Protein AF-A0A1S8C7Z1-F1 (afdb_monomer_lite)

pLDDT: mean 89.53, std 9.88, range [48.81, 98.81]

Sequence (304 aa):
MQTIGQSIGDLLVLNHAAARPQLVLAALLLIGLAMIRSAGYMGFWLAGTVVAGFLFVLASASDAELAETLTRPWWNDRWRFVAWAVLGFAPLAAHGLWRATEWVRGLLARRRPPGTGGRRAPTRSAGALVAVGATLLATVVFYAPRNVDRVAQYYDDEQYLSTAETVAMDWLADRIEPGQTVMNDPGDGSAYLLALQGIRPLFGHQVPDITYDEAGPTRQALLERFRCLDTDPTIRDAIDRLDIGYVFVSTGYVREEGERVAGLLGLDLSPSLPRVYSRDGVEIYRVDLQPPAETPLPGCRTPA

Secondary structure (DSSP, 8-state):
---HHHHHHHHHTT-TT-SS--HHHHHHHHHHHHTGGG-GGGHHHHHHHHHHHHHHHHHHH---HHHHHHHGGGTT-HHHHHHHHHHHHHHHHHHHHHHHHHHHHHHHHHTS-TT--S--SHHHHHHHHHHHHHHHHHIIIIIHHHHHHHHHTTTS-TTTS-HHHHHHHHHHHTTSPTTPEEEE-TTBGGGGHHHHH--EESSSS---GGGGGGG-HHHHHHHHHGGGTTT-HHHHHHHHHTTEEEEEEES-BSSTT----GGGSSGGG-TT--EEEEETTEEEEE---PSPPSSPPTTPPPP-

Foldseek 3Di:
DDALVVLVVCLLQVQVVHPDGLNLLSQLLVLLVVVVVVVVVCVVLVVQLVVLSVLLSLLVHDPDPVNCVVCVVVPSDSVVSSVSNVSSSVVSSVSSLVVVLVVVVVVVVVPDDPPPPDDPPPVSVVSSCVSVVVSVCSCVVPPVVVVVVVVCVQPVDCLQPHPVNLVVLVVVLVPDDPQAEEEEFLFHNCLCSCVRRVHHYPRVHRDDPVCLPVSDDLSVCQLAALLQLLADVSNVVSCVVRRHFKYKYFPRGNDPPDDRRNNPPPSVVDPQWDWPDDDDRITMTTGRHDHRDPDTDVPHDHDD

Radius of gyration: 28.47 Å; chains: 1; bounding box: 56×36×98 Å

Structure (mmCIF, N/CA/C/O backbone):
data_AF-A0A1S8C7Z1-F1
#
_entry.id   AF-A0A1S8C7Z1-F1
#
loop_
_atom_site.group_PDB
_atom_site.id
_atom_site.type_symbol
_atom_site.label_atom_id
_atom_site.label_alt_id
_atom_site.label_comp_id
_atom_site.label_asym_id
_atom_site.label_entity_id
_atom_site.label_seq_id
_atom_site.pdbx_PDB_ins_code
_atom_site.Cartn_x
_atom_site.Cartn_y
_atom_site.Cartn_z
_atom_site.occupancy
_atom_site.B_iso_or_equiv
_atom_site.auth_seq_id
_atom_site.auth_comp_id
_atom_site.auth_asym_id
_atom_site.auth_atom_id
_atom_site.pdbx_PDB_model_num
ATOM 1 N N . MET A 1 1 ? 19.636 0.416 4.378 1.00 76.50 1 MET A N 1
ATOM 2 C CA . MET A 1 1 ? 20.218 1.311 3.352 1.00 76.50 1 MET A CA 1
ATOM 3 C C . MET A 1 1 ? 21.057 0.518 2.358 1.00 76.50 1 MET A C 1
ATOM 5 O O . MET A 1 1 ? 21.766 -0.393 2.771 1.00 76.50 1 MET A O 1
ATOM 9 N N . GLN A 1 2 ? 20.961 0.831 1.065 1.00 87.75 2 GLN A N 1
ATOM 10 C CA . GLN A 1 2 ? 21.869 0.317 0.031 1.00 87.75 2 GLN A CA 1
ATOM 11 C C . GLN A 1 2 ? 23.026 1.296 -0.184 1.00 87.75 2 GLN A C 1
ATOM 13 O O . GLN A 1 2 ? 22.927 2.472 0.154 1.00 87.75 2 GLN A O 1
ATOM 18 N N . THR A 1 3 ? 24.123 0.842 -0.791 1.00 92.31 3 THR A N 1
ATOM 19 C CA . THR A 1 3 ? 25.130 1.789 -1.295 1.00 92.31 3 THR A CA 1
ATOM 20 C C . THR A 1 3 ? 24.627 2.471 -2.572 1.00 92.31 3 THR A C 1
ATOM 22 O O . THR A 1 3 ? 23.807 1.916 -3.311 1.00 92.31 3 THR A O 1
ATOM 25 N N . ILE A 1 4 ? 25.155 3.659 -2.882 1.00 91.62 4 ILE A N 1
ATOM 26 C CA . ILE A 1 4 ? 24.862 4.359 -4.146 1.00 91.62 4 ILE A CA 1
ATOM 27 C C . ILE A 1 4 ? 25.197 3.461 -5.347 1.00 91.62 4 ILE A C 1
ATOM 29 O O . ILE A 1 4 ? 24.387 3.309 -6.258 1.00 91.62 4 ILE A O 1
ATOM 33 N N . GLY A 1 5 ? 26.368 2.812 -5.322 1.00 92.12 5 GLY A N 1
ATOM 34 C CA . GLY A 1 5 ? 26.807 1.907 -6.388 1.00 92.12 5 GLY A CA 1
ATOM 35 C C . GLY A 1 5 ? 25.877 0.706 -6.569 1.00 92.12 5 GLY A C 1
ATOM 36 O O . GLY A 1 5 ? 25.533 0.371 -7.700 1.00 92.12 5 GLY A O 1
ATOM 37 N N . GLN A 1 6 ? 25.412 0.106 -5.469 1.00 90.8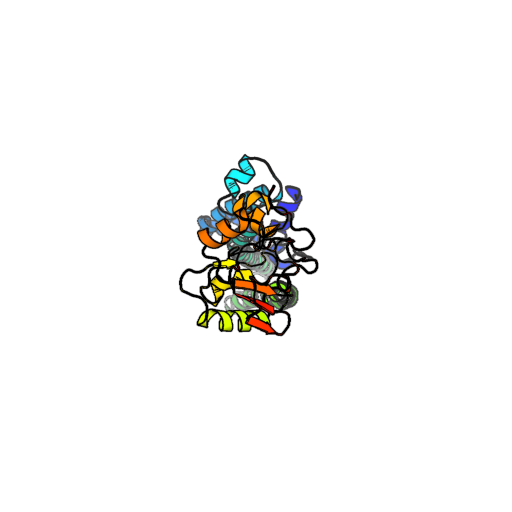8 6 GLN A N 1
ATOM 38 C CA . GLN A 1 6 ? 24.422 -0.971 -5.514 1.00 90.88 6 GLN A CA 1
ATOM 39 C C . GLN A 1 6 ? 23.097 -0.494 -6.116 1.00 90.88 6 GLN A C 1
ATOM 41 O O . GLN A 1 6 ? 22.551 -1.169 -6.979 1.00 90.88 6 GLN A O 1
ATOM 46 N N . SER A 1 7 ? 22.620 0.687 -5.724 1.00 90.31 7 SER A N 1
ATOM 47 C CA . SER A 1 7 ? 21.354 1.247 -6.216 1.00 90.31 7 SER A CA 1
ATOM 48 C C . SER A 1 7 ? 21.403 1.520 -7.726 1.00 90.31 7 SER A C 1
ATOM 50 O O . SER A 1 7 ? 20.496 1.153 -8.470 1.00 90.31 7 SER A O 1
ATOM 52 N N . ILE A 1 8 ? 22.504 2.100 -8.215 1.00 92.50 8 ILE A N 1
ATOM 53 C CA . ILE A 1 8 ? 22.723 2.305 -9.656 1.00 92.50 8 ILE A CA 1
ATOM 54 C C . ILE A 1 8 ? 22.826 0.958 -10.384 1.00 92.50 8 ILE A C 1
ATOM 56 O O . ILE A 1 8 ? 22.237 0.789 -11.453 1.00 92.50 8 ILE A O 1
ATOM 60 N N . GLY A 1 9 ? 23.547 -0.006 -9.805 1.00 91.50 9 GLY A N 1
ATOM 61 C CA . GLY A 1 9 ? 23.651 -1.362 -10.336 1.00 91.50 9 GLY A CA 1
ATOM 62 C C . GLY A 1 9 ? 22.280 -2.016 -10.498 1.00 91.50 9 GLY A C 1
ATOM 63 O O . GLY A 1 9 ? 21.948 -2.457 -11.597 1.00 91.50 9 GLY A O 1
ATOM 64 N N . ASP A 1 10 ? 21.458 -1.998 -9.447 1.00 91.19 10 ASP A N 1
ATOM 65 C CA . ASP A 1 10 ? 20.109 -2.572 -9.431 1.00 91.19 10 ASP A CA 1
ATOM 66 C C . ASP A 1 10 ? 19.207 -1.969 -10.523 1.00 91.19 10 ASP A C 1
ATOM 68 O O . ASP A 1 10 ? 18.441 -2.706 -11.154 1.00 91.19 10 ASP A O 1
ATOM 72 N N . LEU A 1 11 ? 19.326 -0.665 -10.810 1.00 91.38 11 LEU A N 1
ATOM 73 C CA . LEU A 1 11 ? 18.628 -0.029 -11.935 1.00 91.38 11 LEU A CA 1
ATOM 74 C C . LEU A 1 11 ? 19.135 -0.542 -13.290 1.00 91.38 11 LEU A C 1
ATOM 76 O O . LEU A 1 11 ? 18.335 -0.958 -14.127 1.00 91.38 11 LEU A O 1
ATOM 80 N N . LEU A 1 12 ? 20.452 -0.526 -13.514 1.00 91.44 12 LEU A N 1
ATOM 81 C CA . LEU A 1 12 ? 21.049 -0.854 -14.815 1.00 91.44 12 LEU A CA 1
ATOM 82 C C . LEU A 1 12 ? 20.896 -2.330 -15.194 1.00 91.44 12 LEU A C 1
ATOM 84 O O . LEU A 1 12 ? 20.744 -2.643 -16.375 1.00 91.44 12 LEU A O 1
ATOM 88 N N . VAL A 1 13 ? 20.923 -3.234 -14.211 1.00 91.75 13 VAL A N 1
ATOM 89 C CA . VAL A 1 13 ? 20.737 -4.677 -14.435 1.00 91.75 13 VAL A CA 1
ATOM 90 C C . VAL A 1 13 ? 19.299 -5.156 -14.216 1.00 91.75 13 VAL A C 1
ATOM 92 O O . VAL A 1 13 ? 19.035 -6.358 -14.311 1.00 91.75 13 VAL A O 1
ATOM 95 N N . LEU A 1 14 ? 18.367 -4.229 -13.952 1.00 89.38 14 LEU A N 1
ATOM 96 C CA . LEU A 1 14 ? 16.952 -4.507 -13.688 1.00 89.38 14 LEU A CA 1
ATOM 97 C C . LEU A 1 14 ? 16.771 -5.558 -12.573 1.00 89.38 14 LEU A C 1
ATOM 99 O O . LEU A 1 14 ? 16.027 -6.528 -12.725 1.00 89.38 14 LEU A O 1
ATOM 103 N N . ASN A 1 15 ? 17.498 -5.379 -11.465 1.00 87.94 15 ASN A N 1
ATOM 104 C CA . ASN A 1 15 ? 17.566 -6.301 -10.323 1.00 87.94 15 ASN A CA 1
ATOM 105 C C . ASN A 1 15 ? 16.973 -5.717 -9.024 1.00 87.94 15 ASN A C 1
ATOM 107 O O . ASN A 1 15 ? 17.361 -6.080 -7.918 1.00 87.94 15 ASN A O 1
ATOM 111 N N . HIS A 1 16 ? 16.008 -4.813 -9.139 1.00 80.50 16 HIS A N 1
ATOM 112 C CA . HIS A 1 16 ? 15.328 -4.197 -8.000 1.00 80.50 16 HIS A CA 1
ATOM 113 C C . HIS A 1 16 ? 14.525 -5.237 -7.189 1.00 80.50 16 HIS A C 1
ATOM 115 O O . HIS A 1 16 ? 13.552 -5.795 -7.688 1.00 80.50 16 HIS A O 1
ATOM 121 N N . ALA A 1 17 ? 14.948 -5.520 -5.946 1.00 71.81 17 ALA A N 1
ATOM 122 C CA . ALA A 1 17 ? 14.359 -6.531 -5.038 1.00 71.81 17 ALA A CA 1
ATOM 123 C C . ALA A 1 17 ? 14.259 -7.955 -5.616 1.00 71.81 17 ALA A C 1
ATOM 125 O O . ALA A 1 17 ? 13.432 -8.780 -5.212 1.00 71.81 17 ALA A O 1
ATOM 126 N N . ALA A 1 18 ? 15.107 -8.246 -6.591 1.00 74.75 18 ALA A N 1
ATOM 127 C CA . ALA A 1 18 ? 15.007 -9.413 -7.432 1.00 74.75 18 ALA A CA 1
ATOM 128 C C . ALA A 1 18 ? 16.110 -10.428 -7.059 1.00 74.75 18 ALA A C 1
ATOM 130 O O . ALA A 1 18 ? 17.267 -10.062 -6.900 1.00 74.75 18 ALA A O 1
ATOM 131 N N . ALA A 1 19 ? 15.776 -11.721 -6.950 1.00 73.38 19 ALA A N 1
ATOM 132 C CA . ALA A 1 19 ? 16.760 -12.780 -6.691 1.00 73.38 19 ALA A CA 1
ATOM 133 C C . ALA A 1 19 ? 17.823 -12.919 -7.802 1.00 73.38 19 ALA A C 1
ATOM 135 O O . ALA A 1 19 ? 18.932 -13.382 -7.550 1.00 73.38 19 ALA A O 1
ATOM 136 N N . ARG A 1 20 ? 17.478 -12.561 -9.047 1.00 79.88 20 ARG A N 1
ATOM 137 C CA . ARG A 1 20 ? 18.384 -12.571 -10.210 1.00 79.88 20 ARG A CA 1
ATOM 138 C C . ARG A 1 20 ? 18.080 -11.412 -11.173 1.00 79.88 20 ARG A C 1
ATOM 140 O O . ARG A 1 20 ? 16.899 -11.077 -11.324 1.00 79.88 20 ARG A O 1
ATOM 147 N N . PRO A 1 21 ? 19.085 -10.878 -11.886 1.00 84.88 21 PRO A N 1
ATOM 148 C CA . PRO A 1 21 ? 18.903 -9.797 -12.856 1.00 84.88 21 PRO A CA 1
ATOM 149 C C . PRO A 1 21 ? 18.223 -10.256 -14.155 1.00 84.88 21 PRO A C 1
ATOM 151 O O . PRO A 1 21 ? 18.315 -11.423 -14.547 1.00 84.88 21 PRO A O 1
ATOM 154 N N . GLN A 1 22 ? 17.608 -9.316 -14.878 1.00 89.00 22 GLN A N 1
ATOM 155 C CA . GLN A 1 22 ? 17.015 -9.552 -16.204 1.00 89.00 22 GLN A CA 1
ATOM 156 C C . GLN A 1 22 ? 18.027 -9.224 -17.312 1.00 89.00 22 GLN A C 1
ATOM 158 O O . GLN A 1 22 ? 17.896 -8.239 -18.036 1.00 89.00 22 GLN A O 1
ATOM 163 N N . LEU A 1 23 ? 19.076 -10.049 -17.427 1.00 90.62 23 LEU A N 1
ATOM 164 C CA . LEU A 1 23 ? 20.286 -9.741 -18.208 1.00 90.62 23 LEU A CA 1
ATOM 165 C C . LEU A 1 23 ? 20.046 -9.398 -19.686 1.00 90.62 23 LEU A C 1
ATOM 167 O O . LEU A 1 23 ? 20.739 -8.533 -20.217 1.00 90.62 23 LEU A O 1
ATOM 171 N N . VAL A 1 24 ? 19.084 -10.039 -20.360 1.00 91.69 24 VAL A N 1
ATOM 172 C CA . VAL A 1 24 ? 18.789 -9.744 -21.775 1.00 91.69 24 VAL A CA 1
ATOM 173 C C . VAL A 1 24 ? 18.219 -8.333 -21.908 1.00 91.69 24 VAL A C 1
ATOM 175 O O . VAL A 1 24 ? 18.701 -7.547 -22.721 1.00 91.69 24 VAL A O 1
ATOM 178 N N . LEU A 1 25 ? 17.235 -7.983 -21.076 1.00 92.69 25 LEU A N 1
ATOM 179 C CA . LEU A 1 25 ? 16.638 -6.647 -21.077 1.00 92.69 25 LEU A CA 1
ATOM 180 C C . LEU A 1 25 ? 17.630 -5.586 -20.600 1.00 92.69 25 LEU A C 1
ATOM 182 O O . LEU A 1 25 ? 17.687 -4.511 -21.188 1.00 92.69 25 LEU A O 1
ATOM 186 N N . ALA A 1 26 ? 18.461 -5.906 -19.608 1.00 94.62 26 ALA A N 1
ATOM 187 C CA . ALA A 1 26 ? 19.542 -5.040 -19.155 1.00 94.62 26 ALA A CA 1
ATOM 188 C C . ALA A 1 26 ? 20.556 -4.758 -20.275 1.00 94.62 26 ALA A C 1
ATOM 190 O O . ALA A 1 26 ? 20.917 -3.610 -20.510 1.00 94.62 26 ALA A O 1
ATOM 191 N N . ALA A 1 27 ? 20.978 -5.775 -21.032 1.00 95.50 27 ALA A N 1
ATOM 192 C CA . ALA A 1 27 ? 21.882 -5.582 -22.164 1.00 95.50 27 ALA A CA 1
ATOM 193 C C . ALA A 1 27 ? 21.259 -4.675 -23.239 1.00 95.50 27 ALA A C 1
ATOM 195 O O . ALA A 1 27 ? 21.918 -3.763 -23.739 1.00 95.50 27 ALA A O 1
ATOM 196 N N . LEU A 1 28 ? 19.979 -4.879 -23.564 1.00 96.50 28 LEU A N 1
ATOM 197 C CA . LEU A 1 28 ? 19.252 -4.020 -24.500 1.00 96.50 28 LEU A CA 1
ATOM 198 C C . LEU A 1 28 ? 19.112 -2.585 -23.975 1.00 96.50 28 LEU A C 1
ATOM 200 O O . LEU A 1 28 ? 19.327 -1.640 -24.732 1.00 96.50 28 LEU A O 1
ATOM 204 N N . LEU A 1 29 ? 18.829 -2.408 -22.684 1.00 96.69 29 LEU A N 1
ATOM 205 C CA . LEU A 1 29 ? 18.806 -1.107 -22.016 1.00 96.69 29 LEU A CA 1
ATOM 206 C C . LEU A 1 29 ? 20.165 -0.401 -22.127 1.00 96.69 29 LEU A C 1
ATOM 208 O O . LEU A 1 29 ? 20.216 0.763 -22.521 1.00 96.69 29 LEU A O 1
ATOM 212 N N . LEU A 1 30 ? 21.267 -1.105 -21.851 1.00 97.00 30 LEU A N 1
ATOM 213 C CA . LEU A 1 30 ? 22.628 -0.571 -21.956 1.00 97.00 30 LEU A CA 1
ATOM 214 C C . LEU A 1 30 ? 22.989 -0.185 -23.397 1.00 97.00 30 LEU A C 1
ATOM 216 O O . LEU A 1 30 ? 23.611 0.854 -23.610 1.00 97.00 30 LEU A O 1
ATOM 220 N N . ILE A 1 31 ? 22.560 -0.961 -24.398 1.00 97.25 31 ILE A N 1
ATOM 221 C CA . ILE A 1 31 ? 22.707 -0.584 -25.814 1.00 97.25 31 ILE A CA 1
ATOM 222 C C . ILE A 1 31 ? 21.883 0.674 -26.120 1.00 97.25 31 ILE A C 1
ATOM 224 O O . ILE A 1 31 ? 22.366 1.578 -26.804 1.00 97.25 31 ILE A O 1
ATOM 228 N N . GLY A 1 32 ? 20.656 0.760 -25.600 1.00 96.62 32 GLY A N 1
ATOM 229 C CA . GLY A 1 32 ? 19.808 1.945 -25.710 1.00 96.62 32 GLY A CA 1
ATOM 230 C C . GLY A 1 32 ? 20.484 3.190 -25.132 1.00 96.62 32 GLY A C 1
ATOM 231 O O . GLY A 1 32 ? 20.550 4.215 -25.809 1.00 96.62 32 GLY A O 1
ATOM 232 N N . LEU A 1 33 ? 21.060 3.075 -23.931 1.00 96.00 33 LEU A N 1
ATOM 233 C CA . LEU A 1 33 ? 21.836 4.124 -23.262 1.00 96.00 33 LEU A CA 1
ATOM 234 C C . LEU A 1 33 ? 23.094 4.511 -24.052 1.00 96.00 33 LEU A C 1
ATOM 236 O O . LEU A 1 33 ? 23.342 5.695 -24.275 1.00 96.00 33 LEU A O 1
ATOM 240 N N . ALA A 1 34 ? 23.862 3.540 -24.551 1.00 96.69 34 ALA A N 1
ATOM 241 C CA . ALA A 1 34 ? 25.033 3.812 -25.388 1.00 96.69 34 ALA A CA 1
ATOM 242 C C . ALA A 1 34 ? 24.658 4.573 -26.676 1.00 96.69 34 ALA A C 1
ATOM 244 O O . ALA A 1 34 ? 25.436 5.376 -27.190 1.00 96.69 34 ALA A O 1
ATOM 245 N N . MET A 1 35 ? 23.436 4.362 -27.174 1.00 95.88 35 MET A N 1
ATOM 246 C CA . MET A 1 35 ? 22.901 4.984 -28.385 1.00 95.88 35 MET A CA 1
ATOM 247 C C . MET A 1 35 ? 21.878 6.095 -28.095 1.00 95.88 35 MET A C 1
ATOM 249 O O . MET A 1 35 ? 21.122 6.476 -28.998 1.00 95.88 35 MET A O 1
ATOM 253 N N . ILE A 1 36 ? 21.871 6.661 -26.883 1.00 95.12 36 ILE A N 1
ATOM 254 C CA . ILE A 1 36 ? 20.849 7.615 -26.415 1.00 95.12 36 ILE A CA 1
ATOM 255 C C . ILE A 1 36 ? 20.747 8.870 -27.287 1.00 95.12 36 ILE A C 1
ATOM 257 O O . ILE A 1 36 ? 19.669 9.422 -27.473 1.00 95.12 36 ILE A O 1
ATOM 261 N N . ARG A 1 37 ? 21.852 9.283 -27.923 1.00 94.94 37 ARG A N 1
ATOM 262 C CA . ARG A 1 37 ? 21.878 10.436 -28.844 1.00 94.94 37 ARG A CA 1
ATOM 263 C C . ARG A 1 37 ? 20.962 10.253 -30.059 1.00 94.94 37 ARG A C 1
ATOM 265 O O . ARG A 1 37 ? 20.555 11.235 -30.666 1.00 94.94 37 ARG A O 1
ATOM 272 N N . SER A 1 38 ? 20.643 9.007 -30.413 1.00 94.44 38 SER A N 1
ATOM 273 C CA . SER A 1 38 ? 19.679 8.674 -31.472 1.00 94.44 38 SER A CA 1
ATOM 274 C C . SER A 1 38 ? 18.235 8.542 -30.972 1.00 94.44 38 SER A C 1
ATOM 276 O O . SER A 1 38 ? 17.329 8.375 -31.781 1.00 94.44 38 SER A O 1
ATOM 278 N N . ALA A 1 39 ? 18.015 8.647 -29.660 1.00 93.69 39 ALA A N 1
ATOM 279 C CA . ALA A 1 39 ? 16.717 8.553 -28.998 1.00 93.69 39 ALA A CA 1
ATOM 280 C C . ALA A 1 39 ? 16.116 9.935 -28.676 1.00 93.69 39 ALA A C 1
ATOM 282 O O . ALA A 1 39 ? 15.343 10.069 -27.732 1.00 93.69 39 ALA A O 1
ATOM 283 N N . GLY A 1 40 ? 16.456 10.984 -29.439 1.00 91.38 40 GLY A N 1
ATOM 284 C CA . GLY A 1 40 ? 15.975 12.352 -29.178 1.00 91.38 40 GLY A CA 1
ATOM 285 C C . GLY A 1 40 ? 14.444 12.476 -29.148 1.00 91.38 40 GLY A C 1
ATOM 286 O O . GLY A 1 40 ? 13.904 13.281 -28.396 1.00 91.38 40 GLY A O 1
ATOM 287 N N . TYR A 1 41 ? 13.741 11.606 -29.880 1.00 94.06 41 TYR A N 1
ATOM 288 C CA . TYR A 1 41 ? 12.278 11.497 -29.868 1.00 94.06 41 TYR A CA 1
ATOM 289 C C . TYR A 1 41 ? 11.699 11.048 -28.511 1.00 94.06 41 TYR A C 1
ATOM 291 O O . TYR A 1 41 ? 10.503 11.187 -28.278 1.00 94.06 41 TYR A O 1
ATOM 299 N N . MET A 1 42 ? 12.534 10.524 -27.608 1.00 94.94 42 MET A N 1
ATOM 300 C CA . MET A 1 42 ? 12.159 10.077 -26.263 1.00 94.94 42 MET A CA 1
ATOM 301 C C . MET A 1 42 ? 12.521 11.090 -25.172 1.00 94.94 42 MET A C 1
ATOM 303 O O . MET A 1 42 ? 12.390 10.766 -23.996 1.00 94.94 42 MET A O 1
ATOM 307 N N . GLY A 1 43 ? 12.996 12.291 -25.525 1.00 92.31 43 GLY A N 1
ATOM 308 C CA . GLY A 1 43 ? 13.604 13.232 -24.575 1.00 92.31 43 GLY A CA 1
ATOM 309 C C . GLY A 1 43 ? 12.786 13.467 -23.300 1.00 92.31 43 GLY A C 1
ATOM 310 O O . GLY A 1 43 ? 13.338 13.390 -22.206 1.00 92.31 43 GLY A O 1
ATOM 311 N N . PHE A 1 44 ? 11.468 13.654 -23.426 1.00 91.38 44 PHE A N 1
ATOM 312 C CA . PHE A 1 44 ? 10.568 13.830 -22.280 1.00 91.38 44 PHE A CA 1
ATOM 313 C C . PHE A 1 44 ? 10.518 12.596 -21.360 1.00 91.38 44 PHE A C 1
ATOM 315 O O . PHE A 1 44 ? 10.694 12.714 -20.148 1.00 91.38 44 PHE A O 1
ATOM 322 N N . TRP A 1 45 ? 10.356 11.400 -21.934 1.00 90.50 45 TRP A N 1
ATOM 323 C CA . TRP A 1 45 ? 10.335 10.136 -21.190 1.00 90.50 45 TRP A CA 1
ATOM 324 C C . TRP A 1 45 ? 11.661 9.866 -20.478 1.00 90.50 45 TRP A C 1
ATOM 326 O O . TRP A 1 45 ? 11.684 9.456 -19.317 1.00 90.50 45 TRP A O 1
ATOM 336 N N . LEU A 1 46 ? 12.776 10.131 -21.160 1.00 94.06 46 LEU A N 1
ATOM 337 C CA . LEU A 1 46 ? 14.115 9.941 -20.612 1.00 94.06 46 LEU A CA 1
ATOM 338 C C . LEU A 1 46 ? 14.418 10.936 -19.493 1.00 94.06 46 LEU A C 1
ATOM 340 O O . LEU A 1 46 ? 15.000 10.541 -18.489 1.00 94.06 46 LEU A O 1
ATOM 344 N N . ALA A 1 47 ? 13.983 12.192 -19.621 1.00 94.94 47 ALA A N 1
ATOM 345 C CA . ALA A 1 47 ? 14.122 13.179 -18.556 1.00 94.94 47 ALA A CA 1
ATOM 346 C C . ALA A 1 47 ? 13.388 12.726 -17.283 1.00 94.94 47 ALA A C 1
ATOM 348 O O . ALA A 1 47 ? 13.996 12.686 -16.215 1.00 94.94 47 ALA A O 1
ATOM 349 N N . GLY A 1 48 ? 12.127 12.291 -17.405 1.00 94.88 48 GLY A N 1
ATOM 350 C CA . GLY A 1 48 ? 11.372 11.734 -16.277 1.00 94.88 48 GLY A CA 1
ATOM 351 C C . GLY A 1 48 ? 12.040 10.497 -15.669 1.00 94.88 48 GLY A C 1
ATOM 352 O O . GLY A 1 48 ? 12.119 10.368 -14.454 1.00 94.88 48 GLY A O 1
ATOM 353 N N . THR A 1 49 ? 12.612 9.632 -16.507 1.00 95.19 49 THR A N 1
ATOM 354 C CA . THR A 1 49 ? 13.342 8.432 -16.063 1.00 95.19 49 THR A CA 1
ATOM 355 C C . THR A 1 49 ? 14.607 8.767 -15.284 1.00 95.19 49 THR A C 1
ATOM 357 O O . THR A 1 49 ? 14.908 8.109 -14.294 1.00 95.19 49 THR A O 1
ATOM 360 N N . VAL A 1 50 ? 15.352 9.789 -15.711 1.00 95.81 50 VAL A N 1
ATOM 361 C CA . VAL A 1 50 ? 16.550 10.257 -15.001 1.00 95.81 50 VAL A CA 1
ATOM 362 C C . VAL A 1 50 ? 16.169 10.836 -13.643 1.00 95.81 50 VAL A C 1
ATOM 364 O O . VAL A 1 50 ? 16.815 10.506 -12.652 1.00 95.81 50 VAL A O 1
ATOM 367 N N . VAL A 1 51 ? 15.103 11.640 -13.579 1.00 96.56 51 VAL A N 1
ATOM 368 C CA . VAL A 1 51 ? 14.582 12.171 -12.310 1.00 96.56 51 VAL A CA 1
ATOM 369 C C . VAL A 1 51 ? 14.157 11.029 -11.387 1.00 96.56 51 VAL A C 1
ATOM 371 O O . VAL A 1 51 ? 14.600 10.977 -10.244 1.00 96.56 51 VAL A O 1
ATOM 374 N N . ALA A 1 52 ? 13.375 10.074 -11.889 1.00 96.06 52 ALA A N 1
ATOM 375 C CA . ALA A 1 52 ? 12.946 8.910 -11.123 1.00 96.06 52 ALA A CA 1
ATOM 376 C C . ALA A 1 52 ? 14.136 8.068 -10.632 1.00 96.06 52 ALA A C 1
ATOM 378 O O . ALA A 1 52 ? 14.204 7.713 -9.461 1.00 96.06 52 ALA A O 1
ATOM 379 N N . GLY A 1 53 ? 15.119 7.797 -11.495 1.00 95.56 53 GLY A N 1
ATOM 380 C CA . GLY A 1 53 ? 16.328 7.060 -11.124 1.00 95.56 53 GLY A CA 1
ATOM 381 C C . GLY A 1 53 ? 17.167 7.787 -10.070 1.00 95.56 53 GLY A C 1
ATOM 382 O O . GLY A 1 53 ? 17.679 7.154 -9.150 1.00 95.56 53 GLY A O 1
ATOM 383 N N . PHE A 1 54 ? 17.268 9.115 -10.158 1.00 95.94 54 PHE A N 1
ATOM 384 C CA . PHE A 1 54 ? 17.927 9.933 -9.143 1.00 95.94 54 PHE A CA 1
ATOM 385 C C . PHE A 1 54 ? 17.199 9.860 -7.794 1.00 95.94 54 PHE A C 1
ATOM 387 O O . PHE A 1 54 ? 17.836 9.585 -6.779 1.00 95.94 54 PHE A O 1
ATOM 394 N N . LEU A 1 55 ? 15.874 10.038 -7.786 1.00 96.56 55 LEU A N 1
ATOM 395 C CA . LEU A 1 55 ? 15.058 9.942 -6.571 1.00 96.56 55 LEU A CA 1
ATOM 396 C C . LEU A 1 55 ? 15.110 8.540 -5.954 1.00 96.56 55 LEU A C 1
ATOM 398 O O . LEU A 1 55 ? 15.163 8.419 -4.734 1.00 96.56 55 LEU A O 1
ATOM 402 N N . PHE A 1 56 ? 15.175 7.490 -6.779 1.00 95.62 56 PHE A N 1
ATOM 403 C CA . PHE A 1 56 ? 15.395 6.128 -6.301 1.00 95.62 56 PHE A CA 1
ATOM 404 C C . PHE A 1 56 ? 16.708 6.005 -5.532 1.00 95.62 56 PHE A C 1
ATOM 406 O O . PHE A 1 56 ? 16.692 5.538 -4.399 1.00 95.62 56 PHE A O 1
ATOM 413 N N . VAL A 1 57 ? 17.826 6.428 -6.135 1.00 94.69 57 VAL A N 1
ATOM 414 C CA . VAL A 1 57 ? 19.154 6.346 -5.505 1.00 94.69 57 VAL A CA 1
ATOM 415 C C . VAL A 1 57 ? 19.191 7.160 -4.213 1.00 94.69 57 VAL A C 1
ATOM 417 O O . VAL A 1 57 ? 19.790 6.731 -3.231 1.00 94.69 57 VAL A O 1
ATOM 420 N N . LEU A 1 58 ? 18.536 8.320 -4.203 1.00 95.06 58 LEU A N 1
ATOM 421 C CA . LEU A 1 58 ? 18.446 9.176 -3.030 1.00 95.06 58 LEU A CA 1
ATOM 422 C C . LEU A 1 58 ? 17.682 8.481 -1.891 1.00 95.06 58 LEU A C 1
ATOM 424 O O . LEU A 1 58 ? 18.232 8.343 -0.804 1.00 95.06 58 LEU A O 1
ATOM 428 N N . ALA A 1 59 ? 16.483 7.957 -2.170 1.00 94.19 59 ALA A N 1
ATOM 429 C CA . ALA A 1 59 ? 15.655 7.236 -1.198 1.00 94.19 59 ALA A CA 1
ATOM 430 C C . ALA A 1 59 ? 16.245 5.883 -0.759 1.00 94.19 59 ALA A C 1
ATOM 432 O O . ALA A 1 59 ? 15.914 5.370 0.305 1.00 94.19 59 ALA A O 1
ATOM 433 N N . SER A 1 60 ? 17.082 5.243 -1.582 1.00 91.88 60 SER A N 1
ATOM 434 C CA . SER A 1 60 ? 17.660 3.932 -1.262 1.00 91.88 60 SER A CA 1
ATOM 435 C C . SER A 1 60 ? 18.973 4.014 -0.484 1.00 91.88 60 SER A C 1
ATOM 437 O O . SER A 1 60 ? 19.308 3.063 0.237 1.00 91.88 60 SER A O 1
ATOM 439 N N . ALA A 1 61 ? 19.726 5.104 -0.657 1.00 92.50 61 ALA A N 1
ATOM 440 C CA . ALA A 1 61 ? 21.109 5.220 -0.208 1.00 92.50 61 ALA A CA 1
ATOM 441 C C . ALA A 1 61 ? 21.392 6.407 0.726 1.00 92.50 61 ALA A C 1
ATOM 443 O O . ALA A 1 61 ? 22.553 6.593 1.096 1.00 92.50 61 ALA A O 1
ATOM 444 N N . SER A 1 62 ? 20.391 7.211 1.107 1.00 91.12 62 SER A N 1
ATOM 445 C CA . SER A 1 62 ? 20.585 8.366 1.989 1.00 91.12 62 SER A CA 1
ATOM 446 C C . SER A 1 62 ? 19.395 8.626 2.915 1.00 91.12 62 SER A C 1
ATOM 448 O O . SER A 1 62 ? 18.280 8.800 2.441 1.00 91.12 62 SER A O 1
ATOM 450 N N . ASP A 1 63 ? 19.689 8.782 4.209 1.00 89.56 63 ASP A N 1
ATOM 451 C CA . ASP A 1 63 ? 18.749 9.244 5.246 1.00 89.56 63 ASP A CA 1
ATOM 452 C C . ASP A 1 63 ? 18.951 10.744 5.569 1.00 89.56 63 ASP A C 1
ATOM 454 O O . ASP A 1 63 ? 18.666 11.222 6.664 1.00 89.56 63 ASP A O 1
ATOM 458 N N . ALA A 1 64 ? 19.552 11.515 4.655 1.00 92.94 64 ALA A N 1
ATOM 459 C CA . ALA A 1 64 ? 19.743 12.947 4.873 1.00 92.94 64 ALA A CA 1
ATOM 460 C C . ALA A 1 64 ? 18.396 13.688 4.806 1.00 92.94 64 ALA A C 1
ATOM 462 O O . ALA A 1 64 ? 17.560 13.379 3.961 1.00 92.94 64 ALA A O 1
ATOM 463 N N . GLU A 1 65 ? 18.222 14.754 5.590 1.00 94.44 65 GLU A N 1
ATOM 464 C CA . GLU A 1 65 ? 16.973 15.540 5.611 1.00 94.44 65 GLU A CA 1
ATOM 465 C C . GLU A 1 65 ? 16.553 16.037 4.216 1.00 94.44 65 GLU A C 1
ATOM 467 O O . GLU A 1 65 ? 15.371 16.047 3.870 1.00 94.44 65 GLU A O 1
ATOM 472 N N . LEU A 1 66 ? 17.522 16.405 3.370 1.00 94.12 66 LEU A N 1
ATOM 473 C CA . LEU A 1 66 ? 17.253 16.787 1.984 1.00 94.12 66 LEU A CA 1
ATOM 474 C C . LEU A 1 66 ? 16.727 15.607 1.149 1.00 94.12 66 LEU A C 1
ATOM 476 O O . LEU A 1 66 ? 15.843 15.800 0.315 1.00 94.12 66 LEU A O 1
ATOM 480 N N . ALA A 1 67 ? 17.264 14.403 1.365 1.00 93.12 67 ALA A N 1
ATOM 481 C CA . ALA A 1 67 ? 16.829 13.183 0.692 1.00 93.12 67 ALA A CA 1
ATOM 482 C C . ALA A 1 67 ? 15.373 12.867 1.033 1.00 93.12 67 ALA A C 1
ATOM 484 O O . ALA A 1 67 ? 14.545 12.708 0.132 1.00 93.12 67 ALA A O 1
ATOM 485 N N . GLU A 1 68 ? 15.045 12.882 2.323 1.00 93.44 68 GLU A N 1
ATOM 486 C CA . GLU A 1 68 ? 13.674 12.724 2.797 1.00 93.44 68 GLU A CA 1
ATOM 487 C C . GLU A 1 68 ? 12.777 13.831 2.248 1.00 93.44 68 GLU A C 1
ATOM 489 O O . GLU A 1 68 ? 11.742 13.560 1.661 1.00 93.44 68 GLU A O 1
ATOM 494 N N . THR A 1 69 ? 13.182 15.097 2.337 1.00 95.50 69 THR A N 1
ATOM 495 C CA . THR A 1 69 ? 12.354 16.220 1.873 1.00 95.50 69 THR A CA 1
ATOM 496 C C . THR A 1 69 ? 11.997 16.112 0.390 1.00 95.50 69 THR A C 1
ATOM 498 O O . THR A 1 69 ? 10.851 16.358 0.012 1.00 95.50 69 THR A O 1
ATOM 501 N N . LEU A 1 70 ? 12.949 15.706 -0.456 1.00 95.50 70 LEU A N 1
ATOM 502 C CA . LEU A 1 70 ? 12.720 15.539 -1.893 1.00 95.50 70 LEU A CA 1
ATOM 503 C C . LEU A 1 70 ? 11.866 14.310 -2.234 1.00 95.50 70 LEU A C 1
ATOM 505 O O . LEU A 1 70 ? 11.205 14.299 -3.273 1.00 95.50 70 LEU A O 1
ATOM 509 N N . THR A 1 71 ? 11.875 13.280 -1.388 1.00 95.50 71 THR A N 1
ATOM 510 C CA . THR A 1 71 ? 11.202 11.997 -1.653 1.00 95.50 71 THR A CA 1
ATOM 511 C C . THR A 1 71 ? 9.892 11.823 -0.876 1.00 95.50 71 THR A C 1
ATOM 513 O O . THR A 1 71 ? 9.056 11.001 -1.258 1.00 95.50 71 THR A O 1
ATOM 516 N N . ARG A 1 72 ? 9.644 12.676 0.124 1.00 93.69 72 ARG A N 1
ATOM 517 C CA . ARG A 1 72 ? 8.436 12.747 0.961 1.00 93.69 72 ARG A CA 1
ATOM 518 C C . ARG A 1 72 ? 7.119 12.767 0.194 1.00 93.69 72 ARG A C 1
ATOM 520 O O . ARG A 1 72 ? 6.207 12.072 0.637 1.00 93.69 72 ARG A O 1
ATOM 527 N N . PRO A 1 73 ? 6.972 13.478 -0.946 1.00 93.75 73 PRO A N 1
ATOM 528 C CA . PRO A 1 73 ? 5.718 13.438 -1.701 1.00 93.75 73 PRO A CA 1
ATOM 529 C C . PRO A 1 73 ? 5.339 12.028 -2.182 1.00 93.75 73 PRO A C 1
ATOM 531 O O . PRO A 1 73 ? 4.175 11.770 -2.474 1.00 93.75 73 PRO A O 1
ATOM 534 N N . TRP A 1 74 ? 6.309 11.109 -2.228 1.00 93.94 74 TRP A N 1
ATOM 535 C CA . TRP A 1 74 ? 6.117 9.687 -2.500 1.00 93.94 74 TRP A CA 1
ATOM 536 C C . TRP A 1 74 ? 6.486 8.816 -1.289 1.00 93.94 74 TRP A C 1
ATOM 538 O O . TRP A 1 74 ? 6.983 7.707 -1.461 1.00 93.94 74 TRP A O 1
ATOM 548 N N . TRP A 1 75 ? 6.217 9.298 -0.071 1.00 88.88 75 TRP A N 1
ATOM 549 C CA . TRP A 1 75 ? 6.383 8.569 1.197 1.00 88.88 75 TRP A CA 1
ATOM 550 C C . TRP A 1 75 ? 7.806 8.073 1.482 1.00 88.88 75 TRP A C 1
ATOM 552 O O . TRP A 1 75 ? 7.977 7.089 2.194 1.00 88.88 75 TRP A O 1
ATOM 562 N N . ASN A 1 76 ? 8.832 8.712 0.907 1.00 91.00 76 ASN A N 1
ATOM 563 C CA . ASN A 1 76 ? 10.219 8.223 0.951 1.00 91.00 76 ASN A CA 1
ATOM 564 C C . ASN A 1 76 ? 10.374 6.791 0.387 1.00 91.00 76 ASN A C 1
ATOM 566 O O . ASN A 1 76 ? 11.391 6.128 0.590 1.00 91.00 76 ASN A O 1
ATOM 570 N N . ASP A 1 77 ? 9.370 6.294 -0.341 1.00 91.25 77 ASP A N 1
ATOM 571 C CA . ASP A 1 77 ? 9.311 4.914 -0.790 1.00 91.25 77 ASP A CA 1
ATOM 572 C C . ASP A 1 77 ? 10.086 4.754 -2.097 1.00 91.25 77 ASP A C 1
ATOM 574 O O . ASP A 1 77 ? 9.609 5.045 -3.202 1.00 91.25 77 ASP A O 1
ATOM 578 N N . ARG A 1 78 ? 11.308 4.235 -1.962 1.00 92.81 78 ARG A N 1
ATOM 579 C CA . ARG A 1 78 ? 12.202 3.957 -3.089 1.00 92.81 78 ARG A CA 1
ATOM 580 C C . ARG A 1 78 ? 11.550 3.106 -4.186 1.00 92.81 78 ARG A C 1
ATOM 582 O O . ARG A 1 78 ? 11.877 3.281 -5.360 1.00 92.81 78 ARG A O 1
ATOM 589 N N . TRP A 1 79 ? 10.621 2.206 -3.862 1.00 91.94 79 TRP A N 1
ATOM 590 C CA . TRP A 1 79 ? 10.032 1.301 -4.853 1.00 91.94 79 TRP A CA 1
ATOM 591 C C . TRP A 1 79 ? 9.146 2.035 -5.862 1.00 91.94 79 TRP A C 1
ATOM 593 O O . TRP A 1 79 ? 9.115 1.661 -7.037 1.00 91.94 79 TRP A O 1
ATOM 603 N N . ARG A 1 80 ? 8.516 3.142 -5.452 1.00 93.62 80 ARG A N 1
ATOM 604 C CA . ARG A 1 80 ? 7.718 4.001 -6.343 1.00 93.62 80 ARG A CA 1
ATOM 605 C C . ARG A 1 80 ? 8.576 4.657 -7.418 1.00 93.62 80 ARG A C 1
ATOM 607 O O . ARG A 1 80 ? 8.164 4.748 -8.574 1.00 93.62 80 ARG A O 1
ATOM 614 N N . PHE A 1 81 ? 9.793 5.060 -7.064 1.00 95.69 81 PHE A N 1
ATOM 615 C CA . PHE A 1 81 ? 10.724 5.665 -8.013 1.00 95.69 81 PHE A CA 1
ATOM 616 C C . PHE A 1 81 ? 11.275 4.651 -9.016 1.00 95.69 81 PHE A C 1
ATOM 618 O O . PHE A 1 81 ? 11.397 4.978 -10.195 1.00 95.69 81 PHE A O 1
ATOM 625 N N . VAL A 1 82 ? 11.536 3.406 -8.599 1.00 93.19 82 VAL A N 1
ATOM 626 C CA . VAL A 1 82 ? 11.891 2.335 -9.548 1.00 93.19 82 VAL A CA 1
ATOM 627 C C . VAL A 1 82 ? 10.748 2.070 -10.517 1.00 93.19 82 VAL A C 1
ATOM 629 O O . VAL A 1 82 ? 10.985 2.022 -11.723 1.00 93.19 82 VAL A O 1
ATOM 632 N N . ALA A 1 83 ? 9.517 1.928 -10.013 1.00 91.81 83 ALA A N 1
ATOM 633 C CA . ALA A 1 83 ? 8.345 1.691 -10.853 1.00 91.81 83 ALA A CA 1
ATOM 634 C C . ALA A 1 83 ? 8.191 2.790 -11.915 1.00 91.81 83 ALA A C 1
ATOM 636 O O . ALA A 1 83 ? 7.957 2.497 -13.088 1.00 91.81 83 ALA A O 1
ATOM 637 N N . TRP A 1 84 ? 8.422 4.049 -11.531 1.00 94.19 84 TRP A N 1
ATOM 638 C CA . TRP A 1 84 ? 8.438 5.170 -12.464 1.00 94.19 84 TRP A CA 1
ATOM 639 C C . TRP A 1 84 ? 9.609 5.100 -13.460 1.00 94.19 84 TRP A C 1
ATOM 641 O O . TRP A 1 84 ? 9.391 5.234 -14.664 1.00 94.19 84 TRP A O 1
ATOM 651 N N . ALA A 1 85 ? 10.839 4.839 -13.010 1.00 94.06 85 ALA A N 1
ATOM 652 C CA . ALA A 1 85 ? 12.008 4.750 -13.890 1.00 94.06 85 ALA A CA 1
ATOM 653 C C . ALA A 1 85 ? 11.859 3.646 -14.957 1.00 94.06 85 ALA A C 1
ATOM 655 O O . ALA A 1 85 ? 12.219 3.835 -16.124 1.00 94.06 85 ALA A O 1
ATOM 656 N N . VAL A 1 86 ? 11.263 2.507 -14.590 1.00 90.88 86 VAL A N 1
ATOM 657 C CA . VAL A 1 86 ? 11.048 1.377 -15.505 1.00 90.88 86 VAL A CA 1
ATOM 658 C C . VAL A 1 86 ? 10.148 1.753 -16.693 1.00 90.88 86 VAL A C 1
ATOM 660 O O . VAL A 1 86 ? 10.359 1.226 -17.790 1.00 90.88 86 VAL A O 1
ATOM 663 N N . LEU A 1 87 ? 9.233 2.723 -16.538 1.00 91.44 87 LEU A N 1
ATOM 664 C CA . LEU A 1 87 ? 8.384 3.211 -17.636 1.00 91.44 87 LEU A CA 1
ATOM 665 C C . LEU A 1 87 ? 9.191 3.784 -18.807 1.00 91.44 87 LEU A C 1
ATOM 667 O O . LEU A 1 87 ? 8.756 3.665 -19.951 1.00 91.44 87 LEU A O 1
ATOM 671 N N . GLY A 1 88 ? 10.368 4.368 -18.561 1.00 93.44 88 GLY A N 1
ATOM 672 C CA . GLY A 1 88 ? 11.266 4.788 -19.640 1.00 93.44 88 GLY A CA 1
ATOM 673 C C . GLY A 1 88 ? 12.376 3.794 -19.966 1.00 93.44 88 GLY A C 1
ATOM 674 O O . GLY A 1 88 ? 12.851 3.780 -21.104 1.00 93.44 88 GLY A O 1
ATOM 675 N N . PHE A 1 89 ? 12.753 2.904 -19.043 1.00 94.06 89 PHE A N 1
ATOM 676 C CA . PHE A 1 89 ? 13.679 1.811 -19.362 1.00 94.06 89 PHE A CA 1
ATOM 677 C C . PHE A 1 89 ? 13.103 0.843 -20.395 1.00 94.06 89 PHE A C 1
ATOM 679 O O . PHE A 1 89 ? 13.833 0.427 -21.292 1.00 94.06 89 PHE A O 1
ATOM 686 N N . ALA A 1 90 ? 11.808 0.520 -20.328 1.00 91.69 90 ALA A N 1
ATOM 687 C CA . ALA A 1 90 ? 11.160 -0.367 -21.294 1.00 91.69 90 ALA A CA 1
ATOM 688 C C . ALA A 1 90 ? 11.274 0.129 -22.756 1.00 91.69 90 ALA A C 1
ATOM 690 O O . ALA A 1 90 ? 11.822 -0.600 -23.592 1.00 91.69 90 ALA A O 1
ATOM 691 N N . PRO A 1 91 ? 10.849 1.362 -23.109 1.00 93.62 91 PRO A N 1
ATOM 692 C CA . PRO A 1 91 ? 11.029 1.871 -24.465 1.00 93.62 91 PRO A CA 1
ATOM 693 C C . PRO A 1 91 ? 12.506 2.099 -24.814 1.00 93.62 91 PRO A C 1
ATOM 695 O O . PRO A 1 91 ? 12.874 1.978 -25.982 1.00 93.62 91 PRO A O 1
ATOM 698 N N . LEU A 1 92 ? 13.380 2.374 -23.837 1.00 96.06 92 LEU A N 1
ATOM 699 C CA . LEU A 1 92 ? 14.812 2.530 -24.101 1.00 96.06 92 LEU A CA 1
ATOM 700 C C . LEU A 1 92 ? 15.486 1.193 -24.440 1.00 96.06 92 LEU A C 1
ATOM 702 O O . LEU A 1 92 ? 16.324 1.141 -25.340 1.00 96.06 92 LEU A O 1
ATOM 706 N N . ALA A 1 93 ? 15.083 0.102 -23.789 1.00 95.38 93 ALA A N 1
ATOM 707 C CA . ALA A 1 93 ? 15.495 -1.250 -24.150 1.00 95.38 93 ALA A CA 1
ATOM 708 C C . ALA A 1 93 ? 14.971 -1.637 -25.544 1.00 95.38 93 ALA A C 1
ATOM 710 O O . ALA A 1 93 ? 15.716 -2.200 -26.347 1.00 95.38 93 ALA A O 1
ATOM 711 N N . ALA A 1 94 ? 13.732 -1.265 -25.885 1.00 94.12 94 ALA A N 1
ATOM 712 C CA . ALA A 1 94 ? 13.193 -1.454 -27.235 1.00 94.12 94 ALA A CA 1
ATOM 713 C C . ALA A 1 94 ? 13.983 -0.659 -28.295 1.00 94.12 94 ALA A C 1
ATOM 715 O O . ALA A 1 94 ? 14.302 -1.189 -29.363 1.00 94.12 94 ALA A O 1
ATOM 716 N N . HIS A 1 95 ? 14.372 0.583 -27.988 1.00 95.88 95 HIS A N 1
ATOM 717 C CA . HIS A 1 95 ? 15.285 1.366 -28.828 1.00 95.88 95 HIS A CA 1
ATOM 718 C C . HIS A 1 95 ? 16.641 0.671 -28.973 1.00 95.88 95 HIS A C 1
ATOM 720 O O . HIS A 1 95 ? 17.148 0.532 -30.084 1.00 95.88 95 HIS A O 1
ATOM 726 N N . GLY A 1 96 ? 17.208 0.161 -27.878 1.00 96.62 96 GLY A N 1
ATOM 727 C CA . GLY A 1 96 ? 18.443 -0.620 -27.896 1.00 96.62 96 GLY A CA 1
ATOM 728 C C . GLY A 1 96 ? 18.364 -1.844 -28.808 1.00 96.62 96 GLY A C 1
ATOM 729 O O . GLY A 1 96 ? 19.263 -2.058 -29.623 1.00 96.62 96 GLY A O 1
ATOM 730 N N . LEU A 1 97 ? 17.255 -2.589 -28.761 1.00 95.94 97 LEU A N 1
ATOM 731 C CA . LEU A 1 97 ? 16.983 -3.702 -29.673 1.00 95.94 97 LEU A CA 1
ATOM 732 C C . LEU A 1 97 ? 16.963 -3.240 -31.131 1.00 95.94 97 LEU A C 1
ATOM 734 O O . LEU A 1 97 ? 17.647 -3.820 -31.977 1.00 95.94 97 LEU A O 1
ATOM 738 N N . TRP A 1 98 ? 16.236 -2.164 -31.433 1.00 94.12 98 TRP A N 1
ATOM 739 C CA . TRP A 1 98 ? 16.201 -1.605 -32.781 1.00 94.12 98 TRP A CA 1
ATOM 740 C C . TRP A 1 98 ? 17.607 -1.228 -33.275 1.00 94.12 98 TRP A C 1
ATOM 742 O O . TRP A 1 98 ? 18.021 -1.669 -34.352 1.00 94.12 98 TRP A O 1
ATOM 752 N N . ARG A 1 99 ? 18.394 -0.509 -32.467 1.00 95.25 99 ARG A N 1
ATOM 753 C CA . ARG A 1 99 ? 19.775 -0.121 -32.807 1.00 95.25 99 ARG A CA 1
ATOM 754 C C . ARG A 1 99 ? 20.697 -1.327 -32.985 1.00 95.25 99 ARG A C 1
ATOM 756 O O . ARG A 1 99 ? 21.491 -1.336 -33.928 1.00 95.25 99 ARG A O 1
ATOM 763 N N . ALA A 1 100 ? 20.566 -2.355 -32.148 1.00 93.44 100 ALA A N 1
ATOM 764 C CA . ALA A 1 100 ? 21.317 -3.599 -32.281 1.00 93.44 100 ALA A CA 1
ATOM 765 C C . ALA A 1 100 ? 21.002 -4.304 -33.610 1.00 93.44 100 ALA A C 1
ATOM 767 O O . ALA A 1 100 ? 21.919 -4.714 -34.325 1.00 93.44 100 ALA A O 1
ATOM 768 N N . THR A 1 101 ? 19.722 -4.383 -33.995 1.00 91.12 101 THR A N 1
ATOM 769 C CA . THR A 1 101 ? 19.334 -4.998 -35.276 1.00 91.12 101 THR A CA 1
ATOM 770 C C . THR A 1 101 ? 19.881 -4.230 -36.481 1.00 91.12 101 THR A C 1
ATOM 772 O O . THR A 1 101 ? 20.380 -4.852 -37.420 1.00 91.12 101 THR A O 1
ATOM 775 N N . GLU A 1 102 ? 19.861 -2.894 -36.455 1.00 89.81 102 GLU A N 1
ATOM 776 C CA . GLU A 1 102 ? 20.454 -2.059 -37.508 1.00 89.81 102 GLU A CA 1
ATOM 777 C C . GLU A 1 102 ? 21.974 -2.247 -37.607 1.00 89.81 102 GLU A C 1
ATOM 779 O O . GLU A 1 102 ? 22.518 -2.382 -38.706 1.00 89.81 102 GLU A O 1
ATOM 784 N N . TRP A 1 103 ? 22.665 -2.330 -36.468 1.00 88.38 103 TRP A N 1
ATOM 785 C CA . TRP A 1 103 ? 24.109 -2.551 -36.435 1.00 88.38 103 TRP A CA 1
ATOM 786 C C . TRP A 1 103 ? 24.502 -3.915 -37.020 1.00 88.38 103 TRP A C 1
ATOM 788 O O . TRP A 1 103 ? 25.344 -3.982 -37.922 1.00 88.38 103 TRP A O 1
ATOM 798 N N . VAL A 1 104 ? 23.835 -4.994 -36.595 1.00 87.56 104 VAL A N 1
ATOM 799 C CA . VAL A 1 104 ? 24.059 -6.352 -37.126 1.00 87.56 104 VAL A CA 1
ATOM 800 C C . VAL A 1 104 ? 23.789 -6.402 -38.631 1.00 87.56 104 VAL A C 1
ATOM 802 O O . VAL A 1 104 ? 24.571 -6.981 -39.390 1.00 87.56 104 VAL A O 1
ATOM 805 N N . ARG A 1 105 ? 22.725 -5.741 -39.103 1.00 83.75 105 ARG A N 1
ATOM 806 C CA . ARG A 1 105 ? 22.433 -5.623 -40.540 1.00 83.75 105 ARG A CA 1
ATOM 807 C C . ARG A 1 105 ? 23.551 -4.916 -41.296 1.00 83.75 105 ARG A C 1
ATOM 809 O O . ARG A 1 105 ? 23.937 -5.387 -42.365 1.00 83.75 105 ARG A O 1
ATOM 816 N N . GLY A 1 106 ? 24.076 -3.819 -40.754 1.00 83.94 106 GLY A N 1
ATOM 817 C CA . GLY A 1 106 ? 25.204 -3.096 -41.337 1.00 83.94 106 GLY A CA 1
ATOM 818 C C . GLY A 1 106 ? 26.441 -3.983 -41.492 1.00 83.94 106 GLY A C 1
ATOM 819 O O . GLY A 1 106 ? 27.060 -3.995 -42.555 1.00 83.94 106 GLY A O 1
ATOM 820 N N . LEU A 1 107 ? 26.761 -4.787 -40.474 1.00 86.19 107 LEU A N 1
ATOM 821 C CA . LEU A 1 107 ? 27.875 -5.740 -40.522 1.00 86.19 107 LEU A CA 1
ATOM 822 C C . LEU A 1 107 ? 27.665 -6.836 -41.574 1.00 86.19 107 LEU A C 1
ATOM 824 O O . LEU A 1 107 ? 28.574 -7.123 -42.352 1.00 86.19 107 LEU A O 1
ATOM 828 N N . LEU A 1 108 ? 26.467 -7.421 -41.641 1.00 83.69 108 LEU A N 1
ATOM 829 C CA . LEU A 1 108 ? 26.141 -8.460 -42.623 1.00 83.69 108 LEU A CA 1
ATOM 830 C C . LEU A 1 108 ? 26.123 -7.919 -44.058 1.00 83.69 108 LEU A C 1
ATOM 832 O O . LEU A 1 108 ? 26.548 -8.609 -44.982 1.00 83.69 108 LEU A O 1
ATOM 836 N N . ALA A 1 109 ? 25.668 -6.681 -44.259 1.00 81.00 109 ALA A N 1
ATOM 837 C CA . ALA A 1 109 ? 25.679 -6.032 -45.566 1.00 81.00 109 ALA A CA 1
ATOM 838 C C . ALA A 1 109 ? 27.107 -5.784 -46.079 1.00 81.00 109 ALA A C 1
ATOM 840 O O . ALA A 1 109 ? 27.352 -5.968 -47.267 1.00 81.00 109 ALA A O 1
ATOM 841 N N . ARG A 1 110 ? 28.052 -5.443 -45.190 1.00 79.25 110 ARG A N 1
ATOM 842 C CA . ARG A 1 110 ? 29.479 -5.268 -45.528 1.00 79.25 110 ARG A CA 1
ATOM 843 C C . ARG A 1 110 ? 30.176 -6.566 -45.945 1.00 79.25 110 ARG A C 1
ATOM 845 O O . ARG A 1 110 ? 31.206 -6.506 -46.600 1.00 79.25 110 ARG A O 1
ATOM 852 N N . ARG A 1 111 ? 29.630 -7.729 -45.572 1.00 77.38 111 ARG A N 1
ATOM 853 C CA . ARG A 1 111 ? 30.167 -9.054 -45.932 1.00 77.38 111 ARG A CA 1
ATOM 854 C C . ARG A 1 111 ? 29.612 -9.606 -47.248 1.00 77.38 111 ARG A C 1
ATOM 856 O O . ARG A 1 111 ? 30.024 -10.683 -47.665 1.00 77.38 111 ARG A O 1
ATOM 863 N N . ARG A 1 112 ? 28.663 -8.917 -47.894 1.00 69.94 112 ARG A N 1
ATOM 864 C CA . ARG A 1 112 ? 28.102 -9.368 -49.175 1.00 69.94 112 ARG A CA 1
ATOM 865 C C . ARG A 1 112 ? 28.992 -8.926 -50.342 1.00 69.94 112 ARG A C 1
ATOM 867 O O . ARG A 1 112 ? 29.387 -7.761 -50.367 1.00 69.94 112 ARG A O 1
ATOM 874 N N . PRO A 1 113 ? 29.273 -9.810 -51.316 1.00 65.19 113 PRO A N 1
ATOM 875 C CA . PRO A 1 113 ? 30.044 -9.443 -52.496 1.00 65.19 113 PRO A CA 1
ATOM 876 C C . PRO A 1 113 ? 29.313 -8.368 -53.322 1.00 65.19 113 PRO A C 1
ATOM 878 O O . PRO A 1 113 ? 28.076 -8.387 -53.407 1.00 65.19 113 PRO A O 1
ATOM 881 N N . PRO A 1 114 ? 30.044 -7.421 -53.938 1.00 57.19 114 PRO A N 1
ATOM 882 C CA . PRO A 1 114 ? 29.451 -6.433 -54.832 1.00 57.19 114 PRO A CA 1
ATOM 883 C C . PRO A 1 114 ? 28.810 -7.152 -56.031 1.00 57.19 114 PRO A C 1
ATOM 885 O O . PRO A 1 114 ? 29.502 -7.809 -56.798 1.00 57.19 114 PRO A O 1
ATOM 888 N N . GLY A 1 115 ? 27.480 -7.070 -56.173 1.00 60.44 115 GLY A N 1
ATOM 889 C CA . GLY A 1 115 ? 26.754 -7.621 -57.333 1.00 60.44 115 GLY A CA 1
ATOM 890 C C . GLY A 1 115 ? 25.431 -8.337 -57.035 1.00 60.44 115 GLY A C 1
ATOM 891 O O . GLY A 1 115 ? 24.576 -8.414 -57.911 1.00 60.44 115 GLY A O 1
ATOM 892 N N . THR A 1 116 ? 25.172 -8.793 -55.804 1.00 58.72 116 THR A N 1
ATOM 893 C CA . THR A 1 116 ? 23.894 -9.458 -55.459 1.00 58.72 116 THR A CA 1
ATOM 894 C C . THR A 1 116 ? 22.804 -8.431 -55.117 1.00 58.72 116 THR A C 1
ATOM 896 O O . THR A 1 116 ? 22.358 -8.296 -53.973 1.00 58.72 116 THR A O 1
ATOM 899 N N . GLY A 1 117 ? 22.425 -7.622 -56.104 1.00 57.69 117 GLY A N 1
ATOM 900 C CA . GLY A 1 117 ? 21.356 -6.631 -56.019 1.00 57.69 117 GLY A CA 1
ATOM 901 C C . GLY A 1 117 ? 20.001 -7.235 -56.377 1.00 57.69 117 GLY A C 1
ATOM 902 O O . GLY A 1 117 ? 19.511 -7.023 -57.474 1.00 57.69 117 GLY A O 1
ATOM 903 N N . GLY A 1 118 ? 19.368 -7.970 -55.463 1.00 55.16 118 GLY A N 1
ATOM 904 C CA . GLY A 1 118 ? 18.019 -8.487 -55.707 1.00 55.16 118 GLY A CA 1
ATOM 905 C C . GLY A 1 118 ? 17.321 -8.917 -54.423 1.00 55.16 118 GLY A C 1
ATOM 906 O O . GLY A 1 118 ? 17.817 -9.783 -53.717 1.00 55.16 118 GLY A O 1
ATOM 907 N N . ARG A 1 119 ? 16.160 -8.309 -54.136 1.00 52.16 119 ARG A N 1
ATOM 908 C CA . ARG A 1 119 ? 15.220 -8.613 -53.028 1.00 52.16 119 ARG A CA 1
ATOM 909 C C . ARG A 1 119 ? 15.692 -8.223 -51.613 1.00 52.16 119 ARG A C 1
ATOM 911 O O . ARG A 1 119 ? 15.821 -9.043 -50.713 1.00 52.16 119 ARG A O 1
ATOM 918 N N . ARG A 1 120 ? 15.865 -6.914 -51.386 1.00 55.44 120 ARG A N 1
ATOM 919 C CA . ARG A 1 120 ? 16.230 -6.312 -50.080 1.00 55.44 120 ARG A CA 1
ATOM 920 C C . ARG A 1 120 ? 15.079 -6.194 -49.059 1.00 55.44 120 ARG A C 1
ATOM 922 O O . ARG A 1 120 ? 15.344 -5.831 -47.917 1.00 55.44 120 ARG A O 1
ATOM 929 N N . ALA A 1 121 ? 13.826 -6.453 -49.441 1.00 52.41 121 ALA A N 1
ATOM 930 C CA . ALA A 1 121 ? 12.656 -6.196 -48.592 1.00 52.41 121 ALA A CA 1
ATOM 931 C C . ALA A 1 121 ? 12.275 -7.344 -47.622 1.00 52.41 121 ALA A C 1
ATOM 933 O O . ALA A 1 121 ? 12.177 -7.063 -46.428 1.00 52.41 121 ALA A O 1
ATOM 934 N N . PRO A 1 122 ? 12.134 -8.623 -48.041 1.00 53.75 122 PRO A N 1
ATOM 935 C CA . PRO A 1 122 ? 11.598 -9.666 -47.153 1.00 53.75 122 PRO A CA 1
ATOM 936 C C . PRO A 1 122 ? 12.579 -10.121 -46.057 1.00 53.75 122 PRO A C 1
ATOM 938 O O . PRO A 1 122 ? 12.163 -10.599 -45.009 1.00 53.75 122 PRO A O 1
ATOM 941 N N . THR A 1 123 ? 13.891 -9.933 -46.242 1.00 60.47 123 THR A N 1
ATOM 942 C CA . THR A 1 123 ? 14.896 -10.324 -45.234 1.00 60.47 123 THR A CA 1
ATOM 943 C C . THR A 1 123 ? 15.009 -9.331 -44.073 1.00 60.47 123 THR A C 1
ATOM 945 O O . THR A 1 123 ? 15.502 -9.686 -43.005 1.00 60.47 123 THR A O 1
ATOM 948 N N . ARG A 1 124 ? 14.594 -8.067 -44.271 1.00 64.38 124 ARG A N 1
ATOM 949 C CA . ARG A 1 124 ? 14.668 -7.022 -43.232 1.00 64.38 124 ARG A CA 1
ATOM 950 C C . ARG A 1 124 ? 13.618 -7.250 -42.152 1.00 64.38 124 ARG A C 1
ATOM 952 O O . ARG A 1 124 ? 13.962 -7.256 -40.971 1.00 64.38 124 ARG A O 1
ATOM 959 N N . SER A 1 125 ? 12.376 -7.483 -42.570 1.00 68.81 125 SER A N 1
ATOM 960 C CA . SER A 1 125 ? 11.262 -7.820 -41.684 1.00 68.81 125 SER A CA 1
ATOM 961 C C . SER A 1 125 ? 11.504 -9.147 -40.967 1.00 68.81 125 SER A C 1
ATOM 963 O O . SER A 1 125 ? 11.335 -9.198 -39.755 1.00 68.81 125 SER A O 1
ATOM 965 N N . ALA A 1 126 ? 12.017 -10.169 -41.663 1.00 78.50 126 ALA A N 1
ATOM 966 C CA . ALA A 1 126 ? 12.327 -11.464 -41.055 1.00 78.50 126 ALA A CA 1
ATOM 967 C C . ALA A 1 126 ? 13.357 -11.360 -39.913 1.00 78.50 126 ALA A C 1
ATOM 969 O O . ALA A 1 126 ? 13.123 -11.879 -38.828 1.00 78.50 126 ALA A O 1
ATOM 970 N N . GLY A 1 127 ? 14.469 -10.639 -40.107 1.00 81.25 127 GLY A N 1
ATOM 971 C CA . GLY A 1 127 ? 15.486 -10.484 -39.056 1.00 81.25 127 GLY A CA 1
ATOM 972 C C . GLY A 1 127 ? 15.015 -9.661 -37.849 1.00 81.25 127 GLY A C 1
ATOM 973 O O . GLY A 1 127 ? 15.376 -9.978 -36.720 1.00 81.25 127 GLY A O 1
ATOM 974 N N . ALA A 1 128 ? 14.188 -8.630 -38.072 1.00 83.75 128 ALA A N 1
ATOM 975 C CA . ALA A 1 128 ? 13.547 -7.905 -36.967 1.00 83.75 128 ALA A CA 1
ATOM 976 C C . ALA A 1 128 ? 12.578 -8.813 -36.206 1.00 83.75 128 ALA A C 1
ATOM 978 O O . ALA A 1 128 ? 12.619 -8.841 -34.982 1.00 83.75 128 ALA A O 1
ATOM 979 N N . LEU A 1 129 ? 11.752 -9.577 -36.924 1.00 86.00 129 LEU A N 1
ATOM 980 C CA . LEU A 1 129 ? 10.787 -10.494 -36.327 1.00 86.00 129 LEU A CA 1
ATOM 981 C C . LEU A 1 129 ? 11.479 -11.575 -35.493 1.00 86.00 129 LEU A C 1
ATOM 983 O O . LEU A 1 129 ? 11.021 -11.871 -34.398 1.00 86.00 129 LEU A O 1
ATOM 987 N N . VAL A 1 130 ? 12.612 -12.108 -35.962 1.00 88.56 130 VAL A N 1
ATOM 988 C CA . VAL A 1 130 ? 13.424 -13.063 -35.192 1.00 88.56 130 VAL A CA 1
ATOM 989 C C . VAL A 1 130 ? 14.001 -12.415 -33.937 1.00 88.56 130 VAL A C 1
ATOM 991 O O . VAL A 1 130 ? 13.936 -13.018 -32.874 1.00 88.56 130 VAL A O 1
ATOM 994 N N . ALA A 1 131 ? 14.538 -11.195 -34.020 1.00 88.81 131 ALA A N 1
ATOM 995 C CA . ALA A 1 131 ? 15.102 -10.514 -32.853 1.00 88.81 131 ALA A CA 1
ATOM 996 C C . ALA A 1 131 ? 14.026 -10.186 -31.802 1.00 88.81 131 ALA A C 1
ATOM 998 O O . ALA A 1 131 ? 14.222 -10.432 -30.611 1.00 88.81 131 ALA A O 1
ATOM 999 N N . VAL A 1 132 ? 12.866 -9.690 -32.246 1.00 89.88 132 VAL A N 1
ATOM 1000 C CA . VAL A 1 132 ? 11.694 -9.461 -31.390 1.00 89.88 132 VAL A CA 1
ATOM 1001 C C . VAL A 1 132 ? 11.205 -10.782 -30.800 1.00 89.88 132 VAL A C 1
ATOM 1003 O O . VAL A 1 132 ? 11.051 -10.875 -29.590 1.00 89.88 132 VAL A O 1
ATOM 1006 N N . GLY A 1 133 ? 11.043 -11.822 -31.619 1.00 90.38 133 GLY A N 1
ATOM 1007 C CA . GLY A 1 133 ? 10.619 -13.152 -31.184 1.00 90.38 133 GLY A CA 1
ATOM 1008 C C . GLY A 1 133 ? 11.572 -13.782 -30.168 1.00 90.38 133 GLY A C 1
ATOM 1009 O O . GLY A 1 133 ? 11.115 -14.311 -29.164 1.00 90.38 133 GLY A O 1
ATOM 1010 N N . ALA A 1 134 ? 12.887 -13.662 -30.363 1.00 89.81 134 ALA A N 1
ATOM 1011 C CA . ALA A 1 134 ? 13.891 -14.141 -29.414 1.00 89.81 134 ALA A CA 1
ATOM 1012 C C . ALA A 1 134 ? 13.849 -13.365 -28.089 1.00 89.81 134 ALA A C 1
ATOM 1014 O O . ALA A 1 134 ? 13.978 -13.962 -27.024 1.00 89.81 1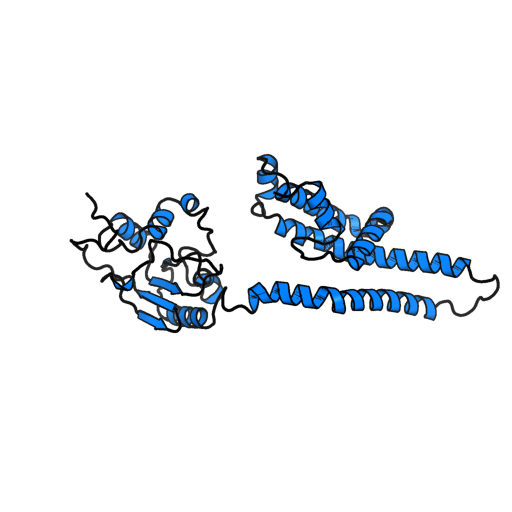34 ALA A O 1
ATOM 1015 N N . THR A 1 135 ? 13.629 -12.047 -28.148 1.00 90.62 135 THR A N 1
ATOM 1016 C CA . THR A 1 135 ? 13.489 -11.205 -26.948 1.00 90.62 135 THR A CA 1
ATOM 1017 C C . THR A 1 135 ? 12.217 -11.565 -26.185 1.00 90.62 135 THR A C 1
ATOM 1019 O O . THR A 1 135 ? 12.266 -11.770 -24.978 1.00 90.62 135 THR A O 1
ATOM 1022 N N . LEU A 1 136 ? 11.091 -11.716 -26.890 1.00 90.44 136 LEU A N 1
ATOM 1023 C CA . LEU A 1 136 ? 9.822 -12.150 -26.309 1.00 90.44 136 LEU A CA 1
ATOM 1024 C C . LEU A 1 136 ? 9.935 -13.545 -25.699 1.00 90.44 136 LEU A C 1
ATOM 1026 O O . LEU A 1 136 ? 9.488 -13.742 -24.576 1.00 90.44 136 LEU A O 1
ATOM 1030 N N . LEU A 1 137 ? 10.576 -14.489 -26.392 1.00 91.50 137 LEU A N 1
ATOM 1031 C CA . LEU A 1 137 ? 10.807 -15.834 -25.872 1.00 91.50 137 LEU A CA 1
ATOM 1032 C C . LEU A 1 137 ? 11.658 -15.790 -24.600 1.00 91.50 137 LEU A C 1
ATOM 1034 O O . LEU A 1 137 ? 11.304 -16.434 -23.619 1.00 91.50 137 LEU A O 1
ATOM 1038 N N . ALA A 1 138 ? 12.735 -14.997 -24.581 1.00 87.75 138 ALA A N 1
ATOM 1039 C CA . ALA A 1 138 ? 13.552 -14.826 -23.384 1.00 87.75 138 ALA A CA 1
ATOM 1040 C C . ALA A 1 138 ? 12.732 -14.249 -22.216 1.00 87.75 138 ALA A C 1
ATOM 1042 O O . ALA A 1 138 ? 12.828 -14.748 -21.096 1.00 87.75 138 ALA A O 1
ATOM 1043 N N . THR A 1 139 ? 11.879 -13.256 -22.478 1.00 87.50 139 THR A N 1
ATOM 1044 C CA . THR A 1 139 ? 10.999 -12.674 -21.459 1.00 87.50 139 THR A CA 1
ATOM 1045 C C . THR A 1 139 ? 9.956 -13.667 -20.954 1.00 87.50 139 THR A C 1
ATOM 1047 O O . THR A 1 139 ? 9.806 -13.822 -19.744 1.00 87.50 139 THR A O 1
ATOM 1050 N N . VAL A 1 140 ? 9.258 -14.368 -21.848 1.00 89.50 140 VAL A N 1
ATOM 1051 C CA . VAL A 1 140 ? 8.194 -15.317 -21.486 1.00 89.50 140 VAL A CA 1
ATOM 1052 C C . VAL A 1 140 ? 8.751 -16.538 -20.762 1.00 89.50 140 VAL A C 1
ATOM 1054 O O . VAL A 1 140 ? 8.145 -16.994 -19.804 1.00 89.50 140 VAL A O 1
ATOM 1057 N N . VAL A 1 141 ? 9.904 -17.063 -21.180 1.00 88.06 141 VAL A N 1
ATOM 1058 C CA . VAL A 1 141 ? 10.468 -18.285 -20.587 1.00 88.06 141 VAL A CA 1
ATOM 1059 C C . VAL A 1 141 ? 11.190 -17.998 -19.271 1.00 88.06 141 VAL A C 1
ATOM 1061 O O . VAL A 1 141 ? 11.046 -18.765 -18.325 1.00 88.06 141 VAL A O 1
ATOM 1064 N N . PHE A 1 142 ? 11.968 -16.912 -19.185 1.00 85.25 142 PHE A N 1
ATOM 1065 C CA . PHE A 1 142 ? 12.862 -16.691 -18.039 1.00 85.25 142 PHE A CA 1
ATOM 1066 C C . PHE A 1 142 ? 12.382 -15.633 -17.042 1.00 85.25 142 PHE A C 1
ATOM 1068 O O . PHE A 1 142 ? 12.829 -15.659 -15.894 1.00 85.25 142 PHE A O 1
ATOM 1075 N N . TYR A 1 143 ? 11.528 -14.688 -17.450 1.00 87.00 143 TYR A N 1
ATOM 1076 C CA . TYR A 1 143 ? 11.141 -13.551 -16.601 1.00 87.00 143 TYR A CA 1
ATOM 1077 C C . TYR A 1 143 ? 9.670 -13.597 -16.186 1.00 87.00 143 TYR A C 1
ATOM 1079 O O . TYR A 1 143 ? 9.368 -13.324 -15.027 1.00 87.00 143 TYR A O 1
ATOM 1087 N N . ALA A 1 144 ? 8.762 -13.979 -17.089 1.00 88.25 144 ALA A N 1
ATOM 1088 C CA . ALA A 1 144 ? 7.327 -13.956 -16.822 1.00 88.25 144 ALA A CA 1
ATOM 1089 C C . ALA A 1 144 ? 6.891 -14.869 -15.661 1.00 88.25 144 ALA A C 1
ATOM 1091 O O . ALA A 1 144 ? 6.224 -14.337 -14.781 1.00 88.25 144 ALA A O 1
ATOM 1092 N N . PRO A 1 145 ? 7.297 -16.155 -15.561 1.00 88.94 145 PRO A N 1
ATOM 1093 C CA . PRO A 1 145 ? 6.860 -17.025 -14.465 1.00 88.94 145 PRO A CA 1
ATOM 1094 C 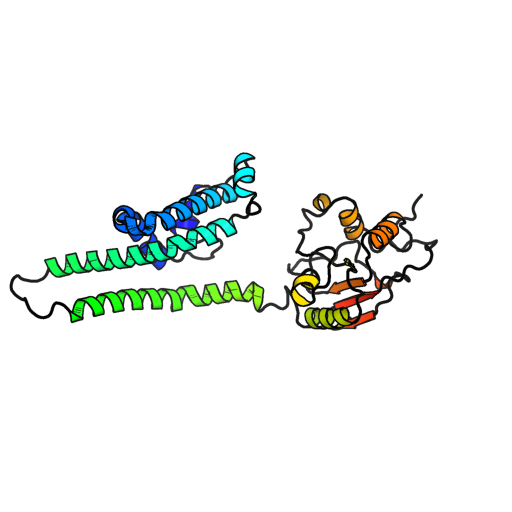C . PRO A 1 145 ? 7.244 -16.452 -13.105 1.00 88.94 145 PRO A C 1
ATOM 1096 O O . PRO A 1 145 ? 6.420 -16.324 -12.220 1.00 88.94 145 PRO A O 1
ATOM 1099 N N . ARG A 1 146 ? 8.471 -15.946 -12.987 1.00 84.56 146 ARG A N 1
ATOM 1100 C CA . ARG A 1 146 ? 8.945 -15.324 -11.754 1.00 84.56 146 ARG A CA 1
ATOM 1101 C C . ARG A 1 146 ? 8.211 -14.029 -11.402 1.00 84.56 146 ARG A C 1
ATOM 1103 O O . ARG A 1 146 ? 8.035 -13.730 -10.224 1.00 84.56 146 ARG A O 1
ATOM 1110 N N . ASN A 1 147 ? 7.866 -13.216 -12.399 1.00 84.62 147 ASN A N 1
ATOM 1111 C CA . ASN A 1 147 ? 7.065 -12.018 -12.161 1.00 84.62 147 ASN A CA 1
ATOM 1112 C C . ASN A 1 147 ? 5.639 -12.401 -11.749 1.00 84.62 147 ASN A C 1
ATOM 1114 O O . ASN A 1 147 ? 5.086 -11.738 -10.882 1.00 84.62 147 ASN A O 1
ATOM 1118 N N . VAL A 1 148 ? 5.084 -13.474 -12.327 1.00 87.75 148 VAL A N 1
ATOM 1119 C CA . VAL A 1 148 ? 3.808 -14.061 -11.903 1.00 87.75 148 VAL A CA 1
ATOM 1120 C C . VAL A 1 148 ? 3.909 -14.520 -10.455 1.00 87.75 148 VAL A C 1
ATOM 1122 O O . VAL A 1 148 ? 3.144 -14.010 -9.656 1.00 87.75 148 VAL A O 1
ATOM 1125 N N . ASP A 1 149 ? 4.895 -15.340 -10.083 1.00 85.81 149 ASP A N 1
ATOM 1126 C CA . ASP A 1 149 ? 5.086 -15.807 -8.700 1.00 85.81 149 ASP A CA 1
ATOM 1127 C C . ASP A 1 149 ? 5.208 -14.632 -7.715 1.00 85.81 149 ASP A C 1
ATOM 1129 O O . ASP A 1 149 ? 4.620 -14.626 -6.637 1.00 85.81 149 ASP A O 1
ATOM 1133 N N . ARG A 1 150 ? 5.953 -13.587 -8.104 1.00 81.44 150 ARG A N 1
ATOM 1134 C CA . ARG A 1 150 ? 6.138 -12.385 -7.283 1.00 81.44 150 ARG A CA 1
ATOM 1135 C C . ARG A 1 150 ? 4.851 -11.586 -7.101 1.00 81.44 150 ARG A C 1
ATOM 1137 O O . ARG A 1 150 ? 4.691 -10.964 -6.059 1.00 81.44 150 ARG A O 1
ATOM 1144 N N . VAL A 1 151 ? 4.002 -11.511 -8.121 1.00 83.81 151 VAL A N 1
ATOM 1145 C CA . VAL A 1 151 ? 2.704 -10.837 -8.011 1.00 83.81 151 VAL A CA 1
ATOM 1146 C C . VAL A 1 151 ? 1.748 -11.726 -7.221 1.00 83.81 151 VAL A C 1
ATOM 1148 O O . VAL A 1 151 ? 1.163 -11.247 -6.260 1.00 83.81 151 VAL A O 1
ATOM 1151 N N . ALA A 1 152 ? 1.668 -13.014 -7.554 1.00 84.00 152 ALA A N 1
ATOM 1152 C CA . ALA A 1 152 ? 0.803 -14.004 -6.920 1.00 84.00 152 ALA A CA 1
ATOM 1153 C C . ALA A 1 152 ? 0.957 -14.032 -5.394 1.00 84.00 152 ALA A C 1
ATOM 1155 O O . ALA A 1 152 ? -0.054 -14.079 -4.707 1.00 84.00 152 ALA A O 1
ATOM 1156 N N . GLN A 1 153 ? 2.173 -13.868 -4.853 1.00 75.88 153 GLN A N 1
ATOM 1157 C CA . GLN A 1 153 ? 2.388 -13.831 -3.395 1.00 75.88 153 GLN A CA 1
ATOM 1158 C C . GLN A 1 153 ? 1.549 -12.768 -2.653 1.00 75.88 153 GLN A C 1
ATOM 1160 O O . GLN A 1 153 ? 1.373 -12.866 -1.450 1.00 75.88 153 GLN A O 1
ATOM 1165 N N . TYR A 1 154 ? 1.086 -11.719 -3.342 1.00 74.56 154 TYR A N 1
ATOM 1166 C CA . TYR A 1 154 ? 0.292 -10.637 -2.751 1.00 74.56 154 TYR A CA 1
ATOM 1167 C C . TYR A 1 154 ? -1.202 -10.703 -3.109 1.00 74.56 154 TYR A C 1
ATOM 1169 O O . TYR A 1 154 ? -1.964 -9.875 -2.619 1.00 74.56 154 TYR A O 1
ATOM 1177 N N . TYR A 1 155 ? -1.613 -11.615 -3.998 1.00 74.06 155 TYR A N 1
ATOM 1178 C CA . TYR A 1 155 ? -2.982 -11.675 -4.538 1.00 74.06 155 TYR A CA 1
ATOM 1179 C C . TYR A 1 155 ? -3.641 -13.052 -4.410 1.00 74.06 155 TYR A C 1
ATOM 1181 O O . TYR A 1 155 ? -4.856 -13.111 -4.256 1.00 74.06 155 TYR A O 1
ATOM 1189 N N . ASP A 1 156 ? -2.866 -14.135 -4.476 1.00 70.69 156 ASP A N 1
ATOM 1190 C CA . ASP A 1 156 ? -3.363 -15.513 -4.374 1.00 70.69 156 ASP A CA 1
ATOM 1191 C C . ASP A 1 156 ? -3.253 -16.065 -2.941 1.00 70.69 156 ASP A C 1
ATOM 1193 O O . ASP A 1 156 ? -3.614 -17.214 -2.688 1.00 70.69 156 ASP A O 1
ATOM 1197 N N . ASP A 1 157 ? -2.737 -15.261 -2.010 1.00 69.69 157 ASP A N 1
ATOM 1198 C CA . ASP A 1 157 ? -2.503 -15.658 -0.627 1.00 69.69 157 ASP A CA 1
ATOM 1199 C C . ASP A 1 157 ? -3.639 -15.175 0.289 1.00 69.69 157 ASP A C 1
ATOM 1201 O O . ASP A 1 157 ? -3.853 -13.969 0.453 1.00 69.69 157 ASP A O 1
ATOM 1205 N N . GLU A 1 158 ? -4.345 -16.119 0.923 1.00 76.94 158 GLU A N 1
ATOM 1206 C CA . GLU A 1 158 ? -5.361 -15.825 1.947 1.00 76.94 158 GLU A CA 1
ATOM 1207 C C . GLU A 1 158 ? -4.756 -15.202 3.220 1.00 76.94 158 GLU A C 1
ATOM 1209 O O . GLU A 1 158 ? -5.498 -14.789 4.109 1.00 76.94 158 GLU A O 1
ATOM 1214 N N . GLN A 1 159 ? -3.427 -15.097 3.308 1.00 78.38 159 GLN A N 1
ATOM 1215 C CA . GLN A 1 159 ? -2.715 -14.419 4.384 1.00 78.38 159 GLN A CA 1
ATOM 1216 C C . GLN A 1 159 ? -3.031 -12.918 4.475 1.00 78.38 159 GLN A C 1
ATOM 1218 O O . GLN A 1 159 ? -3.160 -12.387 5.577 1.00 78.38 159 GLN A O 1
ATOM 1223 N N . TYR A 1 160 ? -3.120 -12.213 3.340 1.00 79.19 160 TYR A N 1
ATOM 1224 C CA . TYR A 1 160 ? -3.331 -10.756 3.333 1.00 79.19 160 TYR A CA 1
ATOM 1225 C C . TYR A 1 160 ? -4.786 -10.377 3.597 1.00 79.19 160 TYR A C 1
ATOM 1227 O O . TYR A 1 160 ? -5.066 -9.389 4.277 1.00 79.19 160 TYR A O 1
ATOM 1235 N N . LEU A 1 161 ? -5.689 -11.125 2.969 1.00 88.00 161 LEU A N 1
ATOM 1236 C CA . LEU A 1 161 ? -7.126 -10.967 3.069 1.00 88.00 161 LEU A CA 1
ATOM 1237 C C . LEU A 1 161 ? -7.773 -12.290 2.653 1.00 88.00 161 LEU A C 1
ATOM 1239 O O . LEU A 1 161 ? -7.756 -12.673 1.484 1.00 88.00 161 LEU A O 1
ATOM 1243 N N . SER A 1 162 ? -8.359 -12.974 3.617 1.00 89.81 162 SER A N 1
ATOM 1244 C CA . SER A 1 162 ? -8.993 -14.272 3.441 1.00 89.81 162 SER A CA 1
ATOM 1245 C C . SER A 1 162 ? -10.439 -14.157 2.959 1.00 89.81 162 SER A C 1
ATOM 1247 O O . SER A 1 162 ? -11.149 -13.172 3.197 1.00 89.81 162 SER A O 1
ATOM 1249 N N . THR A 1 163 ? -10.935 -15.237 2.353 1.00 92.12 163 THR A N 1
ATOM 1250 C CA . THR A 1 163 ? -12.357 -15.363 2.012 1.00 92.12 163 THR A CA 1
ATOM 1251 C C . THR A 1 163 ? -13.247 -15.182 3.253 1.00 92.12 163 THR A C 1
ATOM 1253 O O . THR A 1 163 ? -14.271 -14.499 3.185 1.00 92.12 163 THR A O 1
ATOM 1256 N N . ALA A 1 164 ? -12.843 -15.732 4.404 1.00 93.88 164 ALA A N 1
ATOM 1257 C CA . ALA A 1 164 ? -13.575 -15.612 5.666 1.00 93.88 164 ALA A CA 1
ATOM 1258 C C . ALA A 1 164 ? -13.727 -14.150 6.121 1.00 93.88 164 ALA A C 1
ATOM 1260 O O . ALA A 1 164 ? -14.814 -13.748 6.542 1.00 93.88 164 ALA A O 1
ATOM 1261 N N . GLU A 1 165 ? -12.670 -13.344 5.983 1.00 94.94 165 GLU A N 1
ATOM 1262 C CA . GLU A 1 165 ? -12.710 -11.914 6.293 1.00 94.94 165 GLU A CA 1
ATOM 1263 C C . GLU A 1 165 ? -13.665 -11.174 5.368 1.00 94.94 165 GLU A C 1
ATOM 1265 O O . GLU A 1 165 ? -14.526 -10.450 5.858 1.00 94.94 165 GLU A O 1
ATOM 1270 N N . THR A 1 166 ? -13.596 -11.398 4.052 1.00 95.25 166 THR A N 1
ATOM 1271 C CA . THR A 1 166 ? -14.501 -10.712 3.110 1.00 95.25 166 THR A CA 1
ATOM 1272 C C . THR A 1 166 ? -15.978 -11.024 3.370 1.00 95.25 166 THR A C 1
ATOM 1274 O O . THR A 1 166 ? -16.810 -10.119 3.322 1.00 95.25 166 THR A O 1
ATOM 1277 N N . VAL A 1 167 ? -16.303 -12.271 3.737 1.00 96.75 167 VAL A N 1
ATOM 1278 C CA . VAL A 1 167 ? -17.661 -12.683 4.136 1.00 96.75 167 VAL A CA 1
ATOM 1279 C C . VAL A 1 167 ? -18.093 -12.004 5.437 1.00 96.75 167 VAL A C 1
ATOM 1281 O O . VAL A 1 167 ? -19.239 -11.574 5.560 1.00 96.75 167 VAL A O 1
ATOM 1284 N N . ALA A 1 168 ? -17.194 -11.882 6.414 1.00 97.56 168 ALA A N 1
ATOM 1285 C CA . ALA A 1 168 ? -17.486 -11.193 7.667 1.00 97.56 168 ALA A CA 1
ATOM 1286 C C . ALA A 1 168 ? -17.669 -9.676 7.465 1.00 97.56 168 ALA A C 1
ATOM 1288 O O . ALA A 1 168 ? -18.527 -9.068 8.104 1.00 97.56 168 ALA A O 1
ATOM 1289 N N . MET A 1 169 ? -16.898 -9.065 6.558 1.00 97.81 169 MET A N 1
ATOM 1290 C CA . MET A 1 169 ? -17.052 -7.657 6.181 1.00 97.81 169 MET A CA 1
ATOM 1291 C C . MET A 1 169 ? -18.407 -7.406 5.509 1.00 97.81 169 MET A C 1
ATOM 1293 O O . MET A 1 169 ? -19.079 -6.439 5.855 1.00 97.81 169 MET A O 1
ATOM 1297 N N . ASP A 1 170 ? -18.823 -8.285 4.592 1.00 98.00 170 ASP A N 1
ATOM 1298 C CA . ASP A 1 170 ? -20.147 -8.238 3.952 1.00 98.00 170 ASP A CA 1
ATOM 1299 C C . ASP A 1 170 ? -21.273 -8.372 4.988 1.00 98.00 170 ASP A C 1
ATOM 1301 O O . ASP A 1 170 ? -22.191 -7.559 5.044 1.00 98.00 170 ASP A O 1
ATOM 1305 N N . TRP A 1 171 ? -21.135 -9.321 5.920 1.00 97.94 171 TRP A N 1
ATOM 1306 C CA . TRP A 1 171 ? -22.067 -9.467 7.038 1.00 97.94 171 TRP A CA 1
ATOM 1307 C C . TRP A 1 171 ? -22.163 -8.196 7.899 1.00 97.94 171 TRP A C 1
ATOM 1309 O O . TRP A 1 171 ? -23.254 -7.845 8.363 1.00 97.94 171 TRP A O 1
ATOM 1319 N N . LEU A 1 172 ? -21.044 -7.503 8.128 1.00 98.38 172 LEU A N 1
ATOM 1320 C CA . LEU A 1 172 ? -21.016 -6.264 8.907 1.00 98.38 172 LEU A CA 1
ATOM 1321 C C . LEU A 1 172 ? -21.646 -5.085 8.152 1.00 98.38 172 LEU A C 1
ATOM 1323 O O . LEU A 1 172 ? -22.265 -4.234 8.790 1.00 98.38 172 LEU A O 1
ATOM 1327 N N . ALA A 1 173 ? -21.534 -5.047 6.821 1.00 97.69 173 ALA A N 1
ATOM 1328 C CA . ALA A 1 173 ? -22.045 -3.958 5.985 1.00 97.69 173 ALA A CA 1
ATOM 1329 C C . ALA A 1 173 ? -23.552 -3.722 6.165 1.00 97.69 173 ALA A C 1
ATOM 1331 O O . ALA A 1 173 ? -23.992 -2.578 6.237 1.00 97.69 173 ALA A O 1
ATOM 1332 N N . ASP A 1 174 ? -24.328 -4.791 6.348 1.00 95.94 174 ASP A N 1
ATOM 1333 C CA . ASP A 1 174 ? -25.777 -4.714 6.586 1.00 95.94 174 ASP A CA 1
ATOM 1334 C C . ASP A 1 174 ? -26.164 -4.239 8.004 1.00 95.94 174 ASP A C 1
ATOM 1336 O O . ASP A 1 174 ? -27.348 -4.061 8.300 1.00 95.94 174 ASP A O 1
ATOM 1340 N N . ARG A 1 175 ? -25.199 -4.120 8.925 1.00 97.19 175 ARG A N 1
ATOM 1341 C CA . ARG A 1 175 ? -25.443 -3.973 10.377 1.00 97.19 175 ARG A CA 1
ATOM 1342 C C . ARG A 1 175 ? -24.800 -2.748 11.002 1.00 97.19 175 ARG A C 1
ATOM 1344 O O . ARG A 1 175 ? -25.170 -2.384 12.120 1.00 97.19 175 ARG A O 1
ATOM 1351 N N . ILE A 1 176 ? -23.814 -2.167 10.334 1.00 97.19 176 ILE A N 1
ATOM 1352 C CA . ILE A 1 176 ? -23.141 -0.969 10.812 1.00 97.19 176 ILE A CA 1
ATOM 1353 C C . ILE A 1 176 ? -23.932 0.279 10.423 1.00 97.19 176 ILE A C 1
ATOM 1355 O O . ILE A 1 176 ? -24.485 0.365 9.325 1.00 97.19 176 ILE A O 1
ATOM 1359 N N . GLU A 1 177 ? -24.005 1.257 11.323 1.00 95.69 177 GLU A N 1
ATOM 1360 C CA . GLU A 1 177 ? -24.659 2.522 11.005 1.00 95.69 177 GLU A CA 1
ATOM 1361 C C . GLU A 1 177 ? -23.759 3.379 10.096 1.00 95.69 177 GLU A C 1
ATOM 1363 O O . GLU A 1 177 ? -22.527 3.329 10.195 1.00 95.69 177 GLU A O 1
ATOM 1368 N N . PRO A 1 178 ? -24.334 4.196 9.196 1.00 91.62 178 PRO A N 1
ATOM 1369 C CA . PRO A 1 178 ? -23.543 5.066 8.336 1.00 91.62 178 PRO A CA 1
ATOM 1370 C C . PRO A 1 178 ? -22.650 6.017 9.144 1.00 91.62 178 PRO A C 1
ATOM 1372 O O . PRO A 1 178 ? -23.140 6.815 9.937 1.00 91.62 178 PRO A O 1
ATOM 1375 N N . GLY A 1 179 ? -21.342 5.981 8.885 1.00 89.19 179 GLY A N 1
ATOM 1376 C CA . GLY A 1 179 ? -20.364 6.865 9.527 1.00 89.19 179 GLY A CA 1
ATOM 1377 C C . GLY A 1 179 ? -19.693 6.295 10.779 1.00 89.19 179 GLY A C 1
ATOM 1378 O O . GLY A 1 179 ? -18.638 6.822 11.145 1.00 89.19 179 GLY A O 1
ATOM 1379 N N . GLN A 1 180 ? -20.218 5.202 11.347 1.00 96.94 180 GLN A N 1
ATOM 1380 C CA . GLN A 1 180 ? -19.589 4.512 12.472 1.00 96.94 180 GLN A CA 1
ATOM 1381 C C . GLN A 1 180 ? -18.203 3.979 12.107 1.00 96.94 180 GLN A C 1
ATOM 1383 O O . GLN A 1 180 ? -17.939 3.530 10.985 1.00 96.94 180 GLN A O 1
ATOM 1388 N N . THR A 1 181 ? -17.315 4.011 13.095 1.00 98.44 181 THR A N 1
ATOM 1389 C CA . THR A 1 181 ? -15.958 3.481 13.008 1.00 98.44 181 THR A CA 1
ATOM 1390 C C . THR A 1 181 ? -15.909 2.052 13.553 1.00 98.44 181 THR A C 1
ATOM 1392 O O . THR A 1 181 ? -16.563 1.710 14.538 1.00 98.44 181 THR A O 1
ATOM 1395 N N . VAL A 1 182 ? -15.083 1.212 12.935 1.00 98.69 182 VAL A N 1
ATOM 1396 C CA . VAL A 1 182 ? -14.756 -0.133 13.418 1.00 98.69 182 VAL A CA 1
ATOM 1397 C C . VAL A 1 182 ? -13.365 -0.112 14.037 1.00 98.69 182 VAL A C 1
ATOM 1399 O O . VAL A 1 182 ? -12.389 0.201 13.356 1.00 98.69 182 VAL A O 1
ATOM 1402 N N . MET A 1 183 ? -13.256 -0.446 15.323 1.00 98.50 183 MET A N 1
ATOM 1403 C CA . MET A 1 183 ? -11.960 -0.733 15.933 1.00 98.50 183 MET A CA 1
ATOM 1404 C C . MET A 1 183 ? -11.415 -2.014 15.314 1.00 98.50 183 MET A C 1
ATOM 1406 O O . MET A 1 183 ? -12.109 -3.024 15.232 1.00 98.50 183 MET A O 1
ATOM 1410 N N . ASN A 1 184 ? -10.173 -1.973 14.869 1.00 97.25 184 ASN A N 1
ATOM 1411 C CA . ASN A 1 184 ? -9.584 -3.065 14.124 1.00 97.25 184 ASN A CA 1
ATOM 1412 C C . ASN A 1 184 ? -8.103 -3.199 14.461 1.00 97.25 184 ASN A C 1
ATOM 1414 O O . ASN A 1 184 ? -7.514 -2.289 15.053 1.00 97.25 184 ASN A O 1
ATOM 1418 N N . ASP A 1 185 ? -7.514 -4.328 14.097 1.00 94.94 185 ASP A N 1
ATOM 1419 C CA . ASP A 1 185 ? -6.079 -4.523 14.232 1.00 94.94 185 ASP A CA 1
ATOM 1420 C C . ASP A 1 185 ? -5.374 -4.098 12.941 1.00 94.94 185 ASP A C 1
ATOM 1422 O O . ASP A 1 185 ? -5.757 -4.543 11.858 1.00 94.94 185 ASP A O 1
ATOM 1426 N N . PRO A 1 186 ? -4.366 -3.216 13.014 1.00 92.25 186 PRO A N 1
ATOM 1427 C CA . PRO A 1 186 ? -3.650 -2.765 11.826 1.00 92.25 186 PRO A CA 1
ATOM 1428 C C . PRO A 1 186 ? -2.773 -3.852 11.175 1.00 92.25 186 PRO A C 1
ATOM 1430 O O . PRO A 1 186 ? -2.261 -3.618 10.079 1.00 92.25 186 PRO A O 1
ATOM 1433 N N . GLY A 1 187 ? -2.552 -4.997 11.827 1.00 90.62 187 GLY A N 1
ATOM 1434 C CA . GLY A 1 187 ? -1.755 -6.111 11.312 1.00 90.62 187 GLY A CA 1
ATOM 1435 C C . GLY A 1 187 ? -2.544 -7.164 10.527 1.00 90.62 187 GLY A C 1
ATOM 1436 O O . GLY A 1 187 ? -1.926 -7.958 9.809 1.00 90.62 187 GLY A O 1
ATOM 1437 N N . ASP A 1 188 ? -3.875 -7.176 10.646 1.00 91.50 188 ASP A N 1
ATOM 1438 C CA . ASP A 1 188 ? -4.758 -8.159 10.007 1.00 91.50 188 ASP A CA 1
ATOM 1439 C C . ASP A 1 188 ? -5.514 -7.580 8.787 1.00 91.50 188 ASP A C 1
ATOM 1441 O O . ASP A 1 188 ? -5.359 -6.406 8.423 1.00 91.50 188 ASP A O 1
ATOM 1445 N N . GLY A 1 189 ? -6.303 -8.406 8.092 1.00 91.56 189 GLY A N 1
ATOM 1446 C CA . GLY A 1 189 ? -7.004 -8.013 6.863 1.00 91.56 189 GLY A CA 1
ATOM 1447 C C . GLY A 1 189 ? -8.127 -6.983 7.062 1.00 91.56 189 GLY A C 1
ATOM 1448 O O . GLY A 1 189 ? -8.648 -6.430 6.088 1.00 91.56 189 GLY A O 1
ATOM 1449 N N . SER A 1 190 ? -8.493 -6.643 8.301 1.00 94.00 190 SER A N 1
ATOM 1450 C CA . SER A 1 190 ? -9.576 -5.699 8.617 1.00 94.00 190 SER A CA 1
ATOM 1451 C C . SER A 1 190 ? -9.374 -4.279 8.064 1.00 94.00 190 SER A C 1
ATOM 1453 O O . SER A 1 190 ? -10.350 -3.560 7.836 1.00 94.00 190 SER A O 1
ATOM 1455 N N . ALA A 1 191 ? -8.135 -3.873 7.762 1.00 92.38 191 ALA A N 1
ATOM 1456 C CA . ALA A 1 191 ? -7.835 -2.575 7.148 1.00 92.38 191 ALA A CA 1
ATOM 1457 C C . ALA A 1 191 ? -8.531 -2.370 5.781 1.00 92.38 191 ALA A C 1
ATOM 1459 O O . ALA A 1 191 ? -8.732 -1.230 5.351 1.00 92.38 191 ALA A O 1
ATOM 1460 N N . TYR A 1 192 ? -8.944 -3.454 5.111 1.00 93.00 192 TYR A N 1
ATOM 1461 C CA . TYR A 1 192 ? -9.638 -3.422 3.819 1.00 93.00 192 TYR A CA 1
ATOM 1462 C C . TYR A 1 192 ? -11.149 -3.146 3.906 1.00 93.00 192 TYR A C 1
ATOM 1464 O O . TYR A 1 192 ? -11.782 -2.971 2.861 1.00 93.00 192 TYR A O 1
ATOM 1472 N N . LEU A 1 193 ? -11.722 -3.022 5.113 1.00 95.94 193 LEU A N 1
ATOM 1473 C CA . LEU A 1 193 ? -13.139 -2.689 5.343 1.00 95.94 193 LEU A CA 1
ATOM 1474 C C . LEU A 1 193 ? -13.625 -1.511 4.478 1.00 95.94 193 LEU A C 1
ATOM 1476 O O . LEU A 1 193 ? -14.693 -1.580 3.863 1.00 95.94 193 LEU A O 1
ATOM 1480 N N . LEU A 1 194 ? -12.808 -0.457 4.369 1.00 95.44 194 LEU A N 1
ATOM 1481 C CA . LEU A 1 194 ? -13.149 0.734 3.588 1.00 95.44 194 LEU A CA 1
ATOM 1482 C C . LEU A 1 194 ? -13.155 0.460 2.087 1.00 95.44 194 LEU A C 1
ATOM 1484 O O . LEU A 1 194 ? -14.051 0.915 1.382 1.00 95.44 194 LEU A O 1
ATOM 1488 N N . ALA A 1 195 ? -12.151 -0.263 1.598 1.00 94.06 195 ALA A N 1
ATOM 1489 C CA . ALA A 1 195 ? -11.981 -0.511 0.173 1.00 94.06 195 ALA A CA 1
ATOM 1490 C C . ALA A 1 195 ? -13.054 -1.457 -0.385 1.00 94.06 195 ALA A C 1
ATOM 1492 O O . ALA A 1 195 ? -13.440 -1.309 -1.542 1.00 94.06 195 ALA A O 1
ATOM 1493 N N . LEU A 1 196 ? -13.522 -2.414 0.423 1.00 94.69 196 LEU A N 1
ATOM 1494 C CA . LEU A 1 196 ? -14.454 -3.452 -0.019 1.00 94.69 196 LEU A CA 1
ATOM 1495 C C . LEU A 1 196 ? -15.912 -3.118 0.271 1.00 94.69 196 LEU A C 1
ATOM 1497 O O . LEU A 1 196 ? -16.758 -3.350 -0.583 1.00 94.69 196 LEU A O 1
ATOM 1501 N N . GLN A 1 197 ? -16.195 -2.575 1.456 1.00 96.75 197 GLN A N 1
ATOM 1502 C CA . GLN A 1 197 ? -17.567 -2.378 1.931 1.00 96.75 197 GLN A CA 1
ATOM 1503 C C . GLN A 1 197 ? -17.896 -0.914 2.242 1.00 96.75 197 GLN A C 1
ATOM 1505 O O . GLN A 1 197 ? -19.002 -0.602 2.671 1.00 96.75 197 GLN A O 1
ATOM 1510 N N . GLY A 1 198 ? -16.948 0.014 2.055 1.00 95.69 198 GLY A N 1
ATOM 1511 C CA . GLY A 1 198 ? -17.144 1.422 2.415 1.00 95.69 198 GLY A CA 1
ATOM 1512 C C . GLY A 1 198 ? -17.239 1.667 3.926 1.00 95.69 198 GLY A C 1
ATOM 1513 O O . GLY A 1 198 ? -17.595 2.766 4.347 1.00 95.69 198 GLY A O 1
ATOM 1514 N N . ILE A 1 199 ? -16.912 0.662 4.742 1.00 97.56 199 ILE A N 1
ATOM 1515 C CA . ILE A 1 199 ? -16.947 0.723 6.204 1.00 97.56 199 ILE A CA 1
ATOM 1516 C C . ILE A 1 199 ? -15.671 1.395 6.697 1.00 97.56 199 ILE A C 1
ATOM 1518 O O . ILE A 1 199 ? -14.591 1.090 6.208 1.00 97.56 199 ILE A O 1
ATOM 1522 N N . ARG A 1 200 ? -15.752 2.296 7.677 1.00 97.75 200 ARG A N 1
ATOM 1523 C CA . ARG A 1 200 ? -14.574 3.012 8.180 1.00 97.75 200 ARG A CA 1
ATOM 1524 C C . ARG A 1 200 ? -13.847 2.204 9.270 1.00 97.75 200 ARG A C 1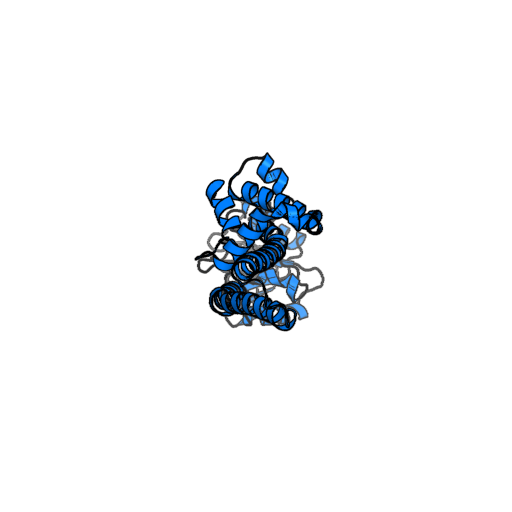
ATOM 1526 O O . ARG A 1 200 ? -14.305 2.222 10.409 1.00 97.75 200 ARG A O 1
ATOM 1533 N N . PRO A 1 201 ? -12.698 1.557 9.002 1.00 97.56 201 PRO A N 1
ATOM 1534 C CA . PRO A 1 201 ? -11.834 1.062 10.069 1.00 97.56 201 PRO A CA 1
ATOM 1535 C C . PRO A 1 201 ? -11.139 2.232 10.778 1.00 97.56 201 PRO A C 1
ATOM 1537 O O . PRO A 1 201 ? -10.914 3.297 10.186 1.00 97.56 201 PRO A O 1
ATOM 1540 N N . LEU A 1 202 ? -10.743 2.033 12.033 1.00 97.31 202 LEU A N 1
ATOM 1541 C CA . LEU A 1 202 ? -9.910 2.992 12.754 1.00 97.31 202 LEU A CA 1
ATOM 1542 C C . LEU A 1 202 ? -8.528 3.119 12.094 1.00 97.31 202 LEU A C 1
ATOM 1544 O O . LEU A 1 202 ? -8.004 4.230 11.954 1.00 97.31 202 LEU A O 1
ATOM 1548 N N . PHE A 1 203 ? -7.974 1.990 11.648 1.00 95.19 203 PHE A N 1
ATOM 1549 C CA . PHE A 1 203 ? -6.722 1.887 10.908 1.00 95.19 203 PHE A CA 1
ATOM 1550 C C . PHE A 1 203 ? -7.009 1.437 9.471 1.00 95.19 203 PHE A C 1
ATOM 1552 O O . PHE A 1 203 ? -7.133 0.252 9.181 1.00 95.19 203 PHE A O 1
ATOM 1559 N N . GLY A 1 204 ? -7.133 2.407 8.556 1.00 91.25 204 GLY A N 1
ATOM 1560 C CA . GLY A 1 204 ? -7.457 2.170 7.135 1.00 91.25 204 GLY A CA 1
ATOM 1561 C C . GLY A 1 204 ? -6.289 1.749 6.243 1.00 91.25 204 GLY A C 1
ATOM 1562 O O . GLY A 1 204 ? -6.392 1.812 5.023 1.00 91.25 204 GLY A O 1
ATOM 1563 N N . HIS A 1 205 ? -5.156 1.399 6.839 1.00 87.56 205 HIS A N 1
ATOM 1564 C CA . HIS A 1 205 ? -4.010 0.790 6.176 1.00 87.56 205 HIS A CA 1
ATOM 1565 C C . HIS A 1 205 ? -3.208 0.030 7.228 1.00 87.56 205 HIS A C 1
ATOM 1567 O O . HIS A 1 205 ? -3.374 0.269 8.426 1.00 87.56 205 HIS A O 1
ATOM 1573 N N . GLN A 1 206 ? -2.319 -0.848 6.773 1.00 85.69 206 GLN A N 1
ATOM 1574 C CA . GLN A 1 206 ? -1.388 -1.510 7.674 1.00 85.69 206 GLN A CA 1
ATOM 1575 C C . GLN A 1 206 ? -0.478 -0.491 8.336 1.00 85.69 206 GLN A C 1
ATOM 1577 O O . GLN A 1 206 ? 0.198 0.285 7.654 1.00 85.69 206 GLN A O 1
ATOM 1582 N N . VAL A 1 207 ? -0.438 -0.534 9.659 1.00 82.38 207 VAL A N 1
ATOM 1583 C CA . VAL A 1 207 ? 0.459 0.289 10.460 1.00 82.38 207 VAL A CA 1
ATOM 1584 C C . VAL A 1 207 ? 1.519 -0.643 11.038 1.00 82.38 207 VAL A C 1
ATOM 1586 O O . VAL A 1 207 ? 1.173 -1.553 11.783 1.00 82.38 207 VAL A O 1
ATOM 1589 N N . PRO A 1 208 ? 2.802 -0.481 10.682 1.00 79.38 208 PRO A N 1
ATOM 1590 C CA . PRO A 1 208 ? 3.870 -1.239 11.316 1.00 79.38 208 PRO A CA 1
ATOM 1591 C C . PRO A 1 208 ? 3.960 -0.924 12.811 1.00 79.38 208 PRO A C 1
ATOM 1593 O O . PRO A 1 208 ? 3.955 0.250 13.185 1.00 79.38 208 PRO A O 1
ATOM 1596 N N . ASP A 1 209 ? 4.178 -1.948 13.635 1.00 77.50 209 ASP A N 1
ATOM 1597 C CA . ASP A 1 209 ? 4.298 -1.801 15.094 1.00 77.50 209 ASP A CA 1
ATOM 1598 C C . ASP A 1 209 ? 5.330 -0.750 15.520 1.00 77.50 209 ASP A C 1
ATOM 1600 O O . ASP A 1 209 ? 5.123 -0.006 16.475 1.00 77.50 209 ASP A O 1
ATOM 1604 N N . ILE A 1 210 ? 6.420 -0.631 14.754 1.00 71.06 210 ILE A N 1
ATOM 1605 C CA . ILE A 1 210 ? 7.496 0.346 14.973 1.00 71.06 210 ILE A CA 1
ATOM 1606 C C . ILE A 1 210 ? 7.061 1.815 14.831 1.00 71.06 210 ILE A C 1
ATOM 1608 O O . ILE A 1 210 ? 7.870 2.691 15.099 1.00 71.06 210 ILE A O 1
ATOM 1612 N N . THR A 1 211 ? 5.835 2.076 14.367 1.00 80.81 211 THR A N 1
ATOM 1613 C CA . THR A 1 211 ? 5.278 3.426 14.154 1.00 80.81 211 THR A CA 1
ATOM 1614 C C . THR A 1 211 ? 3.993 3.681 14.948 1.00 80.81 211 THR A C 1
ATOM 1616 O O . THR A 1 211 ? 3.282 4.653 14.696 1.00 80.81 211 THR A O 1
ATOM 1619 N N . TYR A 1 212 ? 3.636 2.813 15.899 1.00 83.19 212 TYR A N 1
ATOM 1620 C CA . TYR A 1 212 ? 2.408 2.992 16.686 1.00 83.19 212 TYR A CA 1
ATOM 1621 C C . TYR A 1 212 ? 2.405 4.260 17.546 1.00 83.19 212 TYR A C 1
ATOM 1623 O O . TYR A 1 212 ? 1.346 4.854 17.754 1.00 83.19 212 TYR A O 1
ATOM 1631 N N . ASP A 1 213 ? 3.569 4.715 17.995 1.00 82.25 213 ASP A N 1
ATOM 1632 C CA . ASP A 1 213 ? 3.755 5.978 18.713 1.00 82.25 213 ASP A CA 1
ATOM 1633 C C . ASP A 1 213 ? 3.490 7.210 17.828 1.00 82.25 213 ASP A C 1
ATOM 1635 O O . ASP A 1 213 ? 3.025 8.247 18.309 1.00 82.25 213 ASP A O 1
ATOM 1639 N N . GLU A 1 214 ? 3.668 7.084 16.512 1.00 84.88 214 GLU A N 1
ATOM 1640 C CA . GLU A 1 214 ? 3.369 8.140 15.538 1.00 84.88 214 GLU A CA 1
ATOM 1641 C C . GLU A 1 214 ? 1.862 8.271 15.231 1.00 84.88 214 GLU A C 1
ATOM 1643 O O . GLU A 1 214 ? 1.419 9.281 14.677 1.00 84.88 214 GLU A O 1
ATOM 1648 N N . ALA A 1 215 ? 1.030 7.297 15.631 1.00 81.94 215 ALA A N 1
ATOM 1649 C CA . ALA A 1 215 ? -0.418 7.291 15.366 1.00 81.94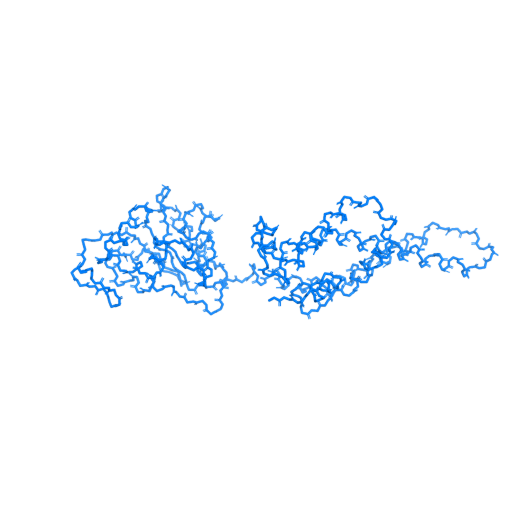 215 ALA A CA 1
ATOM 1650 C C . ALA A 1 215 ? -1.208 8.353 16.170 1.00 81.94 215 ALA A C 1
ATOM 1652 O O . ALA A 1 215 ? -2.409 8.581 15.930 1.00 81.94 215 ALA A O 1
ATOM 1653 N N . GLY A 1 216 ? -0.531 9.014 17.113 1.00 89.56 216 GLY A N 1
ATOM 1654 C CA . GLY A 1 216 ? -1.079 9.995 18.040 1.00 89.56 216 GLY A CA 1
ATOM 1655 C C . GLY A 1 216 ? -1.672 9.355 19.302 1.00 89.56 216 GLY A C 1
ATOM 1656 O O . GLY A 1 216 ? -2.062 8.183 19.299 1.00 89.56 216 GLY A O 1
ATOM 1657 N N . PRO A 1 217 ? -1.823 10.135 20.388 1.00 92.56 217 PRO A N 1
ATOM 1658 C CA . PRO A 1 217 ? -2.055 9.602 21.733 1.00 92.56 217 PRO A CA 1
ATOM 1659 C C . PRO A 1 217 ? -3.355 8.800 21.866 1.00 92.56 217 PRO A C 1
ATOM 1661 O O . PRO A 1 217 ? -3.397 7.811 22.592 1.00 92.56 217 PRO A O 1
ATOM 1664 N N . THR A 1 218 ? -4.424 9.187 21.160 1.00 94.94 218 THR A N 1
ATOM 1665 C CA . THR A 1 218 ? -5.691 8.436 21.185 1.00 94.94 218 THR A CA 1
ATOM 1666 C C . THR A 1 218 ? -5.573 7.082 20.489 1.00 94.94 218 THR A C 1
ATOM 1668 O O . THR A 1 218 ? -6.069 6.096 21.017 1.00 94.94 218 THR A O 1
ATOM 1671 N N . ARG A 1 219 ? -4.933 7.000 19.318 1.00 94.81 219 ARG A N 1
ATOM 1672 C CA . ARG A 1 219 ? -4.817 5.721 18.599 1.00 94.81 219 ARG A CA 1
ATOM 1673 C C . ARG A 1 219 ? -3.854 4.782 19.302 1.00 94.81 219 ARG A C 1
ATOM 1675 O O . ARG A 1 219 ? -4.185 3.616 19.468 1.00 94.81 219 ARG A O 1
ATOM 1682 N N . GLN A 1 220 ? -2.732 5.312 19.783 1.00 93.94 220 GLN A N 1
ATOM 1683 C CA . GLN A 1 220 ? -1.792 4.560 20.606 1.00 93.94 220 GLN A CA 1
ATOM 1684 C C . GLN A 1 220 ? -2.488 3.979 21.847 1.00 93.94 220 GLN A C 1
ATOM 1686 O O . GLN A 1 220 ? -2.384 2.786 22.115 1.00 93.94 220 GLN A O 1
ATOM 1691 N N . ALA A 1 221 ? -3.291 4.787 22.547 1.00 94.38 221 ALA A N 1
ATOM 1692 C CA . ALA A 1 221 ? -4.102 4.315 23.664 1.00 94.38 221 ALA A CA 1
ATOM 1693 C C . ALA A 1 221 ? -5.016 3.137 23.285 1.00 94.38 221 ALA A C 1
ATOM 1695 O O . ALA A 1 221 ? -5.106 2.161 24.023 1.00 94.38 221 ALA A O 1
ATOM 1696 N N . LEU A 1 222 ? -5.691 3.198 22.139 1.00 96.62 222 LEU A N 1
ATOM 1697 C CA . LEU A 1 222 ? -6.573 2.115 21.701 1.00 96.62 222 LEU A CA 1
ATOM 1698 C C . LEU A 1 222 ? -5.766 0.850 21.348 1.00 96.62 222 LEU A C 1
ATOM 1700 O O . LEU A 1 222 ? -6.133 -0.239 21.781 1.00 96.62 222 LEU A O 1
ATOM 1704 N N . LEU A 1 223 ? -4.624 0.981 20.668 1.00 95.12 223 LEU A N 1
ATOM 1705 C CA . LEU A 1 223 ? -3.736 -0.153 20.364 1.00 95.12 223 LEU A CA 1
ATOM 1706 C C . LEU A 1 223 ? -3.221 -0.859 21.624 1.00 95.12 223 LEU A C 1
ATOM 1708 O O . LEU A 1 223 ? -3.111 -2.080 21.644 1.00 95.12 223 LEU A O 1
ATOM 1712 N N . GLU A 1 224 ? -2.924 -0.109 22.683 1.00 93.81 224 GLU A N 1
ATOM 1713 C CA . GLU A 1 224 ? -2.347 -0.655 23.916 1.00 93.81 224 GLU A CA 1
ATOM 1714 C C . GLU A 1 224 ? -3.401 -1.212 24.881 1.00 93.81 224 GLU A C 1
ATOM 1716 O O . GLU A 1 224 ? -3.150 -2.193 25.583 1.00 93.81 224 GLU A O 1
ATOM 1721 N N . ARG A 1 225 ? -4.570 -0.565 24.965 1.00 95.31 225 ARG A N 1
ATOM 1722 C CA . ARG A 1 225 ? -5.500 -0.769 26.086 1.00 95.31 225 ARG A CA 1
ATOM 1723 C C . ARG A 1 225 ? -6.986 -0.665 25.733 1.00 95.31 225 ARG A C 1
ATOM 1725 O O . ARG A 1 225 ? -7.792 -0.517 26.647 1.00 95.31 225 ARG A O 1
ATOM 1732 N N . PHE A 1 226 ? -7.386 -0.803 24.462 1.00 97.69 226 PHE A N 1
ATOM 1733 C CA . PHE A 1 226 ? -8.811 -0.836 24.080 1.00 97.69 226 PHE A CA 1
ATOM 1734 C C . PHE A 1 226 ? -9.633 -1.828 24.927 1.00 97.69 226 PHE A C 1
ATOM 1736 O O . PHE A 1 226 ? -10.686 -1.461 25.436 1.00 97.69 226 PHE A O 1
ATOM 1743 N N . ARG A 1 227 ? -9.104 -3.028 25.202 1.00 96.25 227 ARG A N 1
ATOM 1744 C CA . ARG A 1 227 ? -9.713 -4.069 26.053 1.00 96.25 227 ARG A CA 1
ATOM 1745 C C . ARG A 1 227 ? -10.034 -3.627 27.483 1.00 96.25 227 ARG A C 1
ATOM 1747 O O . ARG A 1 227 ? -10.730 -4.333 28.198 1.00 96.25 227 ARG A O 1
ATOM 1754 N N . CYS A 1 228 ? -9.520 -2.481 27.922 1.00 96.12 228 CYS A N 1
ATOM 1755 C CA . CYS A 1 228 ? -9.778 -1.918 29.241 1.00 96.12 228 CYS A CA 1
ATOM 1756 C C . CYS A 1 228 ? -10.995 -0.980 29.271 1.00 96.12 228 CYS A C 1
ATOM 1758 O O . CYS A 1 228 ? -11.181 -0.275 30.262 1.00 96.12 228 CYS A O 1
ATOM 1760 N N . LEU A 1 229 ? -11.830 -0.963 28.223 1.00 96.31 229 LEU A N 1
ATOM 1761 C CA . LEU A 1 229 ? -12.997 -0.080 28.106 1.00 96.31 229 LEU A CA 1
ATOM 1762 C C . LEU A 1 229 ? -14.003 -0.176 29.268 1.00 96.31 229 LEU A C 1
ATOM 1764 O O . LEU A 1 229 ? -14.725 0.784 29.537 1.00 96.31 229 LEU A O 1
ATOM 1768 N N . ASP A 1 230 ? -14.042 -1.295 29.993 1.00 95.62 230 ASP A N 1
ATOM 1769 C CA . ASP A 1 230 ? -14.939 -1.447 31.139 1.00 95.62 230 ASP A CA 1
ATOM 1770 C C . ASP A 1 230 ? -14.525 -0.569 32.324 1.00 95.62 230 ASP A C 1
ATOM 1772 O O . ASP A 1 230 ? -15.384 -0.168 33.102 1.00 95.62 230 ASP A O 1
ATOM 1776 N N . THR A 1 231 ? -13.241 -0.218 32.449 1.00 94.31 231 THR A N 1
ATOM 1777 C CA . THR A 1 231 ? -12.711 0.529 33.604 1.00 94.31 231 THR A CA 1
ATOM 1778 C C . THR A 1 231 ? -11.964 1.809 33.240 1.00 94.31 231 THR A C 1
ATOM 1780 O O . THR A 1 231 ? -11.796 2.667 34.102 1.00 94.31 231 THR A O 1
ATOM 1783 N N . ASP A 1 232 ? -11.488 1.959 32.002 1.00 94.62 232 ASP A N 1
ATOM 1784 C CA . ASP A 1 232 ? -10.681 3.105 31.572 1.00 94.62 232 ASP A CA 1
ATOM 1785 C C . ASP A 1 232 ? -11.557 4.213 30.946 1.00 94.62 232 ASP A C 1
ATOM 1787 O O . ASP A 1 232 ? -12.006 4.075 29.801 1.00 94.62 232 ASP A O 1
ATOM 1791 N N . PRO A 1 233 ? -11.774 5.352 31.636 1.00 94.12 233 PRO A N 1
ATOM 1792 C CA . PRO A 1 233 ? -12.594 6.446 31.118 1.00 94.12 233 PRO A CA 1
ATOM 1793 C C . PRO A 1 233 ? -11.991 7.100 29.870 1.00 94.12 233 PRO A C 1
ATOM 1795 O O . PRO A 1 233 ? -12.738 7.601 29.036 1.00 94.12 233 PRO A O 1
ATOM 1798 N N . THR A 1 234 ? -10.666 7.062 29.695 1.00 95.06 234 THR A N 1
ATOM 1799 C CA . THR A 1 234 ? -10.016 7.626 28.502 1.00 95.06 234 THR A CA 1
ATOM 1800 C C . THR A 1 234 ? -10.332 6.796 27.262 1.00 95.06 234 THR A C 1
ATOM 1802 O O . THR A 1 234 ? -10.488 7.345 26.173 1.00 95.06 234 THR A O 1
ATOM 1805 N N . ILE A 1 235 ? -10.437 5.473 27.408 1.00 97.12 235 ILE A N 1
ATOM 1806 C CA . ILE A 1 235 ? -10.811 4.589 26.298 1.00 97.12 235 ILE A CA 1
ATOM 1807 C C . ILE A 1 235 ? -12.289 4.742 25.958 1.00 97.12 235 ILE A C 1
ATOM 1809 O O . ILE A 1 235 ? -12.630 4.815 24.782 1.00 97.12 235 ILE A O 1
ATOM 1813 N N . ARG A 1 236 ? -13.157 4.886 26.963 1.00 97.31 236 ARG A N 1
ATOM 1814 C CA . ARG A 1 236 ? -14.588 5.151 26.745 1.00 97.31 236 ARG A CA 1
ATOM 1815 C C . ARG A 1 236 ? -14.824 6.486 26.036 1.00 97.31 236 ARG A C 1
ATOM 1817 O O . ARG A 1 236 ? -15.586 6.533 25.080 1.00 97.31 236 ARG A O 1
ATOM 1824 N N . ASP A 1 237 ? -14.118 7.536 26.447 1.00 97.44 237 ASP A N 1
ATOM 1825 C CA . ASP A 1 237 ? -14.136 8.845 25.779 1.00 97.44 237 ASP A CA 1
ATOM 1826 C C . ASP A 1 237 ? -13.613 8.766 24.332 1.00 97.44 237 ASP A C 1
ATOM 1828 O O . ASP A 1 237 ? -14.156 9.392 23.424 1.00 97.44 237 ASP A O 1
ATOM 1832 N N . ALA A 1 238 ? -12.582 7.955 24.079 1.00 97.94 238 ALA A N 1
ATOM 1833 C CA . ALA A 1 238 ? -12.099 7.712 22.723 1.00 97.94 238 ALA A CA 1
ATOM 1834 C C . ALA A 1 238 ? -13.112 6.939 21.858 1.00 97.94 238 ALA A C 1
ATOM 1836 O O . ALA A 1 238 ? -13.263 7.284 20.688 1.00 97.94 238 ALA A O 1
ATOM 1837 N N . ILE A 1 239 ? -13.796 5.936 22.420 1.00 98.38 239 ILE A N 1
ATOM 1838 C CA . ILE A 1 239 ? -14.869 5.177 21.755 1.00 98.38 239 ILE A CA 1
ATOM 1839 C C . ILE A 1 239 ? -16.001 6.114 21.330 1.00 98.38 239 ILE A C 1
ATOM 1841 O O . ILE A 1 239 ? -16.390 6.085 20.167 1.00 98.38 239 ILE A O 1
ATOM 1845 N N . ASP A 1 240 ? -16.467 6.973 22.238 1.00 97.56 240 ASP A N 1
ATOM 1846 C CA . ASP A 1 240 ? -17.541 7.936 21.973 1.00 97.56 240 ASP A CA 1
ATOM 1847 C C . ASP A 1 240 ? -17.123 8.972 20.917 1.00 97.56 240 ASP A C 1
ATOM 1849 O O . ASP A 1 240 ? -17.763 9.119 19.878 1.00 97.56 240 ASP A O 1
ATOM 1853 N N . ARG A 1 241 ? -15.967 9.624 21.106 1.00 97.50 241 ARG A N 1
ATOM 1854 C CA . ARG A 1 241 ? -15.467 10.653 20.176 1.00 97.50 241 ARG A CA 1
ATOM 1855 C C . ARG A 1 241 ? -15.231 10.127 18.759 1.00 97.50 241 ARG A C 1
ATOM 1857 O O . ARG A 1 241 ? -15.331 10.895 17.800 1.00 97.50 241 ARG A O 1
ATOM 1864 N N . LEU A 1 242 ? -14.814 8.870 18.626 1.00 97.81 242 LEU A N 1
ATOM 1865 C CA . LEU A 1 242 ? -14.520 8.246 17.335 1.00 97.81 242 LEU A CA 1
ATOM 1866 C C . LEU A 1 242 ? -15.710 7.463 16.766 1.00 97.81 242 LEU A C 1
ATOM 1868 O O . LEU A 1 242 ? -15.573 6.923 15.668 1.00 97.81 242 LEU A O 1
ATOM 1872 N N . ASP A 1 243 ? -16.843 7.429 17.474 1.00 98.00 243 ASP A N 1
ATOM 1873 C CA . ASP A 1 243 ? -18.050 6.687 17.105 1.00 98.00 243 ASP A CA 1
ATOM 1874 C C . ASP A 1 243 ? -17.748 5.208 16.799 1.00 98.00 243 ASP A C 1
ATOM 1876 O O . ASP A 1 243 ? -18.036 4.687 15.720 1.00 98.00 243 ASP A O 1
ATOM 1880 N N . ILE A 1 244 ? -17.045 4.540 17.723 1.00 98.69 244 ILE A N 1
ATOM 1881 C CA . ILE A 1 244 ? -16.643 3.137 17.558 1.00 98.69 244 ILE A CA 1
ATOM 1882 C C . ILE A 1 244 ? -17.822 2.224 17.916 1.00 98.69 244 ILE A C 1
ATOM 1884 O O . ILE A 1 244 ? -18.091 1.991 19.092 1.00 98.69 244 ILE A O 1
ATOM 1888 N N . GLY A 1 245 ? -18.491 1.673 16.900 1.00 98.31 245 GLY A N 1
ATOM 1889 C CA . GLY A 1 245 ? -19.666 0.805 17.077 1.00 98.31 245 GLY A CA 1
ATOM 1890 C C . GLY A 1 245 ? -19.358 -0.696 17.093 1.00 98.31 245 GLY A C 1
ATOM 1891 O O . GLY A 1 245 ? -20.106 -1.484 17.677 1.00 98.31 245 GLY A O 1
ATOM 1892 N N . TYR A 1 246 ? -18.251 -1.109 16.474 1.00 98.81 246 TYR A N 1
ATOM 1893 C CA . TYR A 1 246 ? -17.860 -2.516 16.357 1.00 98.81 246 TYR A CA 1
ATOM 1894 C C . TYR A 1 246 ? -16.351 -2.700 16.496 1.00 98.81 246 TYR A C 1
ATOM 1896 O O . TYR A 1 246 ? -15.572 -1.778 16.251 1.00 98.81 246 TYR A O 1
ATOM 1904 N N . VAL A 1 247 ? -15.949 -3.919 16.846 1.00 98.75 247 VAL A N 1
ATOM 1905 C CA . VAL A 1 247 ? -14.566 -4.393 16.794 1.00 98.75 247 VAL A CA 1
ATOM 1906 C C . VAL A 1 247 ? -14.491 -5.549 15.807 1.00 98.75 247 VAL A C 1
ATOM 1908 O O . VAL A 1 247 ? -15.297 -6.472 15.907 1.00 98.75 247 VAL A O 1
ATOM 1911 N N . PHE A 1 248 ? -13.539 -5.516 14.880 1.00 98.50 248 PHE A N 1
ATOM 1912 C CA . PHE A 1 248 ? -13.285 -6.586 13.915 1.00 98.50 248 PHE A CA 1
ATOM 1913 C C . PHE A 1 248 ? -11.865 -7.111 14.113 1.00 98.50 248 PHE A C 1
ATOM 1915 O O . PHE A 1 248 ? -10.911 -6.335 14.058 1.00 98.50 248 PHE A O 1
ATOM 1922 N N . VAL A 1 249 ? -11.729 -8.419 14.319 1.00 97.00 249 VAL A N 1
ATOM 1923 C CA . VAL A 1 249 ? -10.435 -9.092 14.481 1.00 97.00 249 VAL A CA 1
ATOM 1924 C C . VAL A 1 249 ? -10.413 -10.406 13.702 1.00 97.00 249 VAL A C 1
ATOM 1926 O O . VAL A 1 249 ? -11.407 -11.134 13.681 1.00 97.00 249 VAL A O 1
ATOM 1929 N N . SER A 1 250 ? -9.286 -10.735 13.072 1.00 93.88 250 SER A N 1
ATOM 1930 C CA . SER A 1 250 ? -9.107 -12.006 12.356 1.00 93.88 250 SER A CA 1
ATOM 1931 C C . SER A 1 250 ? -7.770 -12.682 12.661 1.00 93.88 250 SER A C 1
ATOM 1933 O O . SER A 1 250 ? -6.783 -12.042 13.003 1.00 93.88 250 SER A O 1
ATOM 1935 N N . THR A 1 251 ? -7.692 -14.001 12.525 1.00 87.69 251 THR A N 1
ATOM 1936 C CA . THR A 1 251 ? -6.422 -14.729 12.682 1.00 87.69 251 THR A CA 1
ATOM 1937 C C . THR A 1 251 ? -5.468 -14.571 11.490 1.00 87.69 251 THR A C 1
ATOM 1939 O O . THR A 1 251 ? -4.345 -15.066 11.564 1.00 87.69 251 THR A O 1
ATOM 1942 N N . GLY A 1 252 ? -5.905 -13.939 10.394 1.00 82.19 252 GLY A N 1
ATOM 1943 C CA . GLY A 1 252 ? -5.108 -13.729 9.185 1.00 82.19 252 GLY A CA 1
ATOM 1944 C C . GLY A 1 252 ? -4.264 -12.464 9.291 1.00 82.19 252 GLY A C 1
ATOM 1945 O O . GLY A 1 252 ? -4.794 -11.365 9.174 1.00 82.19 252 GLY A O 1
ATOM 1946 N N . TYR A 1 253 ? -2.957 -12.611 9.511 1.00 86.00 253 TYR A N 1
ATOM 1947 C CA . TYR A 1 253 ? -2.031 -11.479 9.545 1.00 86.00 253 TYR A CA 1
ATOM 1948 C C . TYR A 1 253 ? -1.254 -11.367 8.251 1.00 86.00 253 TYR A C 1
ATOM 1950 O O . TYR A 1 253 ? -0.706 -12.341 7.741 1.00 86.00 253 TYR A O 1
ATOM 1958 N N . VAL A 1 254 ? -1.070 -10.129 7.812 1.00 79.25 254 VAL A N 1
ATOM 1959 C CA . VAL A 1 254 ? -0.306 -9.813 6.604 1.00 79.25 254 VAL A CA 1
ATOM 1960 C C . VAL A 1 254 ? 1.158 -10.265 6.705 1.00 79.25 254 VAL A C 1
ATOM 1962 O O . VAL A 1 254 ? 1.817 -10.533 5.699 1.00 79.25 254 VAL A O 1
ATOM 1965 N N . ARG A 1 255 ? 1.697 -10.325 7.923 1.00 78.00 255 ARG A N 1
ATOM 1966 C CA . ARG A 1 255 ? 3.034 -10.855 8.199 1.00 78.00 255 ARG A CA 1
ATOM 1967 C C . ARG A 1 255 ? 2.897 -12.202 8.890 1.00 78.00 255 ARG A C 1
ATOM 1969 O O . ARG A 1 255 ? 2.068 -12.339 9.780 1.00 78.00 255 ARG A O 1
ATOM 1976 N N . GLU A 1 256 ? 3.746 -13.161 8.522 1.00 74.50 256 GLU A N 1
ATOM 1977 C CA . GLU A 1 256 ? 3.721 -14.518 9.099 1.00 74.50 256 GLU A CA 1
ATOM 1978 C C . GLU A 1 256 ? 3.900 -14.512 10.628 1.00 74.50 256 GLU A C 1
ATOM 1980 O O . GLU A 1 256 ? 3.328 -15.343 11.322 1.00 74.50 256 GLU A O 1
ATOM 1985 N N . GLU A 1 257 ? 4.655 -13.544 11.153 1.00 76.50 257 GLU A N 1
ATOM 1986 C CA . GLU A 1 257 ? 4.944 -13.366 12.583 1.00 76.50 257 GLU A CA 1
ATOM 1987 C C . GLU A 1 257 ? 4.039 -12.306 13.248 1.00 76.50 257 GLU A C 1
ATOM 1989 O O . GLU A 1 257 ? 4.397 -11.746 14.280 1.00 76.50 257 GLU A O 1
ATOM 1994 N N . GLY A 1 258 ? 2.904 -11.953 12.633 1.00 78.50 258 GLY A N 1
ATOM 1995 C CA . GLY A 1 258 ? 1.997 -10.937 13.170 1.00 78.50 258 GLY A CA 1
ATOM 1996 C C . GLY A 1 258 ? 1.369 -11.354 14.502 1.00 78.50 258 GLY A C 1
ATOM 1997 O O . GLY A 1 258 ? 0.845 -12.461 14.633 1.00 78.50 258 GLY A O 1
ATOM 1998 N N . GLU A 1 259 ? 1.385 -10.449 15.481 1.00 87.75 259 GLU A N 1
ATOM 1999 C CA . GLU A 1 259 ? 0.726 -10.633 16.774 1.00 87.75 259 GLU A CA 1
ATOM 2000 C C . GLU A 1 259 ? -0.398 -9.611 16.962 1.00 87.75 259 GLU A C 1
ATOM 2002 O O . GLU A 1 259 ? -0.301 -8.459 16.540 1.00 87.75 259 GLU A O 1
ATOM 2007 N N . ARG A 1 260 ? -1.465 -10.039 17.643 1.00 92.31 260 ARG A N 1
ATOM 2008 C CA . ARG A 1 260 ? -2.588 -9.179 18.033 1.00 92.31 260 ARG A CA 1
ATOM 2009 C C . ARG A 1 260 ? -2.080 -8.052 18.922 1.00 92.31 260 ARG A C 1
ATOM 2011 O O . ARG A 1 260 ? -1.404 -8.309 19.921 1.00 92.31 260 ARG A O 1
ATOM 2018 N N . VAL A 1 261 ? -2.501 -6.823 18.645 1.00 93.56 261 VAL A N 1
ATOM 2019 C CA . VAL A 1 261 ? -2.152 -5.689 19.512 1.00 93.56 261 VAL A CA 1
ATOM 2020 C C . VAL A 1 261 ? -2.725 -5.869 20.921 1.00 93.56 261 VAL A C 1
ATOM 2022 O O . VAL A 1 261 ? -3.827 -6.390 21.106 1.00 93.56 261 VAL A O 1
ATOM 2025 N N . ALA A 1 262 ? -1.988 -5.421 21.942 1.00 94.12 262 ALA A N 1
ATOM 2026 C CA . ALA A 1 262 ? -2.318 -5.679 23.348 1.00 94.12 262 ALA A CA 1
ATOM 2027 C C . ALA A 1 262 ? -3.735 -5.226 23.745 1.00 94.12 262 ALA A C 1
ATOM 2029 O O . ALA A 1 262 ? -4.403 -5.876 24.553 1.00 94.12 262 ALA A O 1
ATOM 2030 N N . GLY A 1 263 ? -4.211 -4.134 23.147 1.00 95.44 263 GLY A N 1
ATOM 2031 C CA . GLY A 1 263 ? -5.544 -3.583 23.340 1.00 95.44 263 GLY A CA 1
ATOM 2032 C C . GLY A 1 263 ? -6.662 -4.450 22.770 1.00 95.44 263 GLY A C 1
ATOM 2033 O O . GLY A 1 263 ? -7.806 -4.245 23.147 1.00 95.44 263 GLY A O 1
ATOM 2034 N N . LEU A 1 264 ? -6.368 -5.427 21.914 1.00 96.88 264 LEU A N 1
ATOM 2035 C CA . LEU A 1 264 ? -7.361 -6.305 21.292 1.00 96.88 264 LEU A CA 1
ATOM 2036 C C . LEU A 1 264 ? -7.263 -7.766 21.759 1.00 96.88 264 LEU A C 1
ATOM 2038 O O . LEU A 1 264 ? -7.861 -8.658 21.163 1.00 96.88 264 LEU A O 1
ATOM 2042 N N . LEU A 1 265 ? -6.528 -8.027 22.842 1.00 95.31 265 LEU A N 1
ATOM 2043 C CA . LEU A 1 265 ? -6.468 -9.341 23.482 1.00 95.31 265 LEU A CA 1
ATOM 2044 C C . LEU A 1 265 ? -7.643 -9.550 24.450 1.00 95.31 265 LEU A C 1
ATOM 2046 O O . LEU A 1 265 ? -7.971 -8.658 25.231 1.00 95.31 265 LEU A O 1
ATOM 2050 N N . GLY A 1 266 ? -8.220 -10.757 24.465 1.00 94.44 266 GLY A N 1
ATOM 2051 C CA . GLY A 1 266 ? -9.232 -11.164 25.454 1.00 94.44 266 GLY A CA 1
ATOM 2052 C C . GLY A 1 266 ? -10.515 -10.328 25.425 1.00 94.44 266 GLY A C 1
ATOM 2053 O O . GLY A 1 266 ? -11.057 -10.007 26.482 1.00 94.44 266 GLY A O 1
ATOM 2054 N N . LEU A 1 267 ? -10.964 -9.929 24.230 1.00 96.19 267 LEU A N 1
ATOM 2055 C CA . LEU A 1 267 ? -12.167 -9.109 24.036 1.00 96.19 267 LEU A CA 1
ATOM 2056 C C . LEU A 1 267 ? -13.436 -9.787 24.574 1.00 96.19 267 LEU A C 1
ATOM 2058 O O . LEU A 1 267 ? -14.330 -9.112 25.074 1.00 96.19 267 LEU A O 1
ATOM 2062 N N . ASP A 1 268 ? -13.485 -11.118 24.531 1.00 95.44 268 ASP A N 1
ATOM 2063 C CA . ASP A 1 268 ? -14.582 -11.957 25.018 1.00 95.44 268 ASP A CA 1
ATOM 2064 C C . ASP A 1 268 ? -14.775 -11.917 26.543 1.00 95.44 268 ASP A C 1
ATOM 2066 O O . ASP A 1 268 ? -15.823 -12.325 27.044 1.00 95.44 268 ASP A O 1
ATOM 2070 N N . LEU A 1 269 ? -13.788 -11.405 27.284 1.00 94.75 269 LEU A N 1
ATOM 2071 C CA . LEU A 1 269 ? -13.879 -11.215 28.732 1.00 94.75 269 LEU A CA 1
ATOM 2072 C C . LEU A 1 269 ? -14.650 -9.944 29.120 1.00 94.75 269 LEU A C 1
ATOM 2074 O O . LEU A 1 269 ? -15.033 -9.803 30.283 1.00 94.75 269 LEU A O 1
ATOM 2078 N N . SER A 1 270 ? -14.854 -9.013 28.184 1.00 95.38 270 SER A N 1
ATOM 2079 C CA . SER A 1 270 ? -15.538 -7.747 28.444 1.00 95.38 270 SER A CA 1
ATOM 2080 C C . SER A 1 270 ? -17.057 -7.901 28.290 1.00 95.38 270 SER A C 1
ATOM 2082 O O . SER A 1 270 ? -17.529 -8.245 27.204 1.00 95.38 270 SER A O 1
ATOM 2084 N N . PRO A 1 271 ? -17.870 -7.584 29.318 1.00 94.31 271 PRO A N 1
ATOM 2085 C CA . PRO A 1 271 ? -19.325 -7.545 29.171 1.00 94.31 271 PRO A CA 1
ATOM 2086 C C . PRO A 1 271 ? -19.795 -6.449 28.203 1.00 94.31 271 PRO A C 1
ATOM 2088 O O . PRO A 1 271 ? -20.903 -6.542 27.680 1.00 94.31 271 PRO A O 1
ATOM 2091 N N . SER A 1 272 ? -18.965 -5.432 27.949 1.00 97.06 272 SER A N 1
ATOM 2092 C CA . SER A 1 272 ? -19.257 -4.355 27.000 1.00 97.06 272 SER A CA 1
ATOM 2093 C C . SER A 1 272 ? -18.967 -4.718 25.538 1.00 97.06 272 SER A C 1
ATOM 2095 O O . SER A 1 272 ? -19.208 -3.903 24.645 1.00 97.06 272 SER A O 1
ATOM 2097 N N . LEU A 1 273 ? -18.441 -5.920 25.280 1.00 98.19 273 LEU A N 1
ATOM 2098 C CA . LEU A 1 273 ? -18.140 -6.432 23.946 1.00 98.19 273 LEU A CA 1
ATOM 2099 C C . LEU A 1 273 ? -18.838 -7.779 23.713 1.00 98.19 273 LEU A C 1
ATOM 2101 O O . LEU A 1 273 ? -18.186 -8.822 23.651 1.00 98.19 273 LEU A O 1
ATOM 2105 N N . PRO A 1 274 ? -20.173 -7.815 23.558 1.00 98.06 274 PRO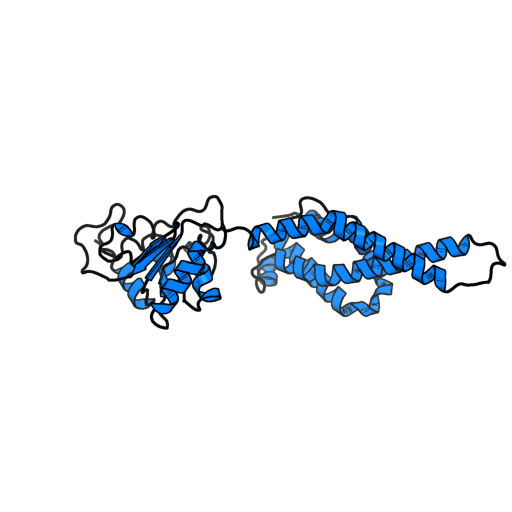 A N 1
ATOM 2106 C CA . PRO A 1 274 ? -20.835 -9.025 23.099 1.00 98.06 274 PRO A CA 1
ATOM 2107 C C . PRO A 1 274 ? -20.331 -9.414 21.702 1.00 98.06 274 PRO A C 1
ATOM 2109 O O . PRO A 1 274 ? -20.416 -8.642 20.740 1.00 98.06 274 PRO A O 1
ATOM 2112 N N . ARG A 1 275 ? -19.835 -10.649 21.576 1.00 98.44 275 ARG A N 1
ATOM 2113 C CA . ARG A 1 275 ? -19.471 -11.231 20.281 1.00 98.44 275 ARG A CA 1
ATOM 2114 C C . ARG A 1 275 ? -20.733 -11.500 19.465 1.00 98.44 275 ARG A C 1
ATOM 2116 O O . ARG A 1 275 ? -21.606 -12.252 19.893 1.00 98.44 275 ARG A O 1
ATOM 2123 N N . VAL A 1 276 ? -20.810 -10.904 18.280 1.00 98.44 276 VAL A N 1
ATOM 2124 C CA . VAL A 1 276 ? -21.968 -10.985 17.372 1.00 98.44 276 VAL A CA 1
ATOM 2125 C C . VAL A 1 276 ? -21.682 -11.798 16.109 1.00 98.44 276 VAL A C 1
ATOM 2127 O O . VAL A 1 276 ? -22.615 -12.222 15.430 1.00 98.44 276 VAL A O 1
ATOM 2130 N N . TYR A 1 277 ? -20.407 -12.060 15.822 1.00 98.44 277 TYR A N 1
ATOM 2131 C CA . TYR A 1 277 ? -19.956 -12.934 14.744 1.00 98.44 277 TYR A CA 1
ATOM 2132 C C . TYR A 1 277 ? -18.729 -13.725 15.204 1.00 98.44 277 TYR A C 1
ATOM 2134 O O . TYR A 1 277 ? -17.845 -13.175 15.860 1.00 98.44 277 TYR A O 1
ATOM 2142 N N . SER A 1 278 ? -18.673 -15.012 14.867 1.00 97.56 278 SER A N 1
ATOM 2143 C CA . SER A 1 278 ? -17.500 -15.864 15.076 1.00 97.56 278 SER A CA 1
ATOM 2144 C C . SER A 1 278 ? -17.537 -16.995 14.061 1.00 97.56 278 SER A C 1
ATOM 2146 O O . SER A 1 278 ? -18.428 -17.848 14.111 1.00 97.56 278 SER A O 1
ATOM 2148 N N . ARG A 1 279 ? -16.620 -16.966 13.097 1.00 95.94 279 ARG A N 1
ATOM 2149 C CA . ARG A 1 279 ? -16.536 -17.982 12.049 1.00 95.94 279 ARG A CA 1
ATOM 2150 C C . ARG A 1 279 ? -15.160 -17.963 11.399 1.00 95.94 279 ARG A C 1
ATOM 2152 O O . ARG A 1 279 ? -14.666 -16.894 11.064 1.00 95.94 279 ARG A O 1
ATOM 2159 N N . ASP A 1 280 ? -14.592 -19.150 11.189 1.00 93.50 280 ASP A N 1
ATOM 2160 C CA . ASP A 1 280 ? -13.390 -19.366 10.372 1.00 93.50 280 ASP A CA 1
ATOM 2161 C C . ASP A 1 280 ? -12.220 -18.423 10.740 1.00 93.50 280 ASP A C 1
ATOM 2163 O O . ASP A 1 280 ? -11.541 -17.884 9.876 1.00 93.50 280 ASP A O 1
ATOM 2167 N N . GLY A 1 281 ? -12.005 -18.197 12.044 1.00 92.62 281 GLY A N 1
ATOM 2168 C CA . GLY A 1 281 ? -10.919 -17.347 12.553 1.00 92.62 281 GLY A CA 1
ATOM 2169 C C . GLY A 1 281 ? -11.205 -15.841 12.553 1.00 92.62 281 GLY A C 1
ATOM 2170 O O . GLY A 1 281 ? -10.335 -15.068 12.943 1.00 92.62 281 GLY A O 1
ATOM 2171 N N . VAL A 1 282 ? -12.407 -15.410 12.163 1.00 97.06 282 VAL A N 1
ATOM 2172 C CA . VAL A 1 282 ? -12.846 -14.009 12.225 1.00 97.06 282 VAL A CA 1
ATOM 2173 C C . VAL A 1 282 ? -13.875 -13.829 13.332 1.00 97.06 282 VAL A C 1
ATOM 2175 O O . VAL A 1 282 ? -14.845 -14.589 13.428 1.00 97.06 282 VAL A O 1
ATOM 2178 N N . GLU A 1 283 ? -13.695 -12.796 14.148 1.00 98.25 283 GLU A N 1
ATOM 2179 C CA . GLU A 1 283 ? -14.625 -12.415 15.204 1.00 98.25 283 GLU A CA 1
ATOM 2180 C C . GLU A 1 283 ? -15.024 -10.945 15.076 1.00 98.25 283 GLU A C 1
ATOM 2182 O O . GLU A 1 283 ? -14.194 -10.070 14.822 1.00 98.25 283 GLU A O 1
ATOM 2187 N N . ILE A 1 284 ? -16.313 -10.674 15.286 1.00 98.69 284 ILE A N 1
ATOM 2188 C CA . ILE A 1 284 ? -16.841 -9.312 15.359 1.00 98.69 284 ILE A CA 1
ATOM 2189 C C . ILE A 1 284 ? -17.566 -9.150 16.684 1.00 98.69 284 ILE A C 1
ATOM 2191 O O . ILE A 1 284 ? -18.429 -9.958 17.048 1.00 98.69 284 ILE A O 1
ATOM 2195 N N . TYR A 1 285 ? -17.232 -8.075 17.382 1.00 98.75 285 TYR A N 1
ATOM 2196 C CA . TYR A 1 285 ? -17.837 -7.678 18.642 1.00 98.75 285 TYR A CA 1
ATOM 2197 C C . TYR A 1 285 ? -18.610 -6.383 18.429 1.00 98.75 285 TYR A C 1
ATOM 2199 O O . TYR A 1 285 ? -18.131 -5.478 17.744 1.00 98.75 285 TYR A O 1
ATOM 2207 N N . ARG A 1 286 ? -19.808 -6.283 19.002 1.00 98.50 286 ARG A N 1
ATOM 2208 C CA . ARG A 1 286 ? -20.534 -5.010 19.061 1.00 98.50 286 ARG A CA 1
ATOM 2209 C C . ARG A 1 286 ? -20.050 -4.243 20.285 1.00 98.50 286 ARG A C 1
ATOM 2211 O O . ARG A 1 286 ? -19.890 -4.843 21.340 1.00 98.50 286 ARG A O 1
ATOM 2218 N N . VAL A 1 287 ? -19.840 -2.940 20.154 1.00 98.44 287 VAL A N 1
ATOM 2219 C CA . VAL A 1 287 ? -19.550 -2.077 21.301 1.00 98.44 287 VAL A CA 1
ATOM 2220 C C . VAL A 1 287 ? -20.873 -1.701 21.966 1.00 98.44 287 VAL A C 1
ATOM 2222 O O . VAL A 1 287 ? -21.682 -0.977 21.391 1.00 98.44 287 VAL A O 1
ATOM 2225 N N . ASP A 1 288 ? -21.105 -2.228 23.166 1.00 97.12 288 ASP A N 1
ATOM 2226 C CA . ASP A 1 288 ? -22.297 -1.975 23.982 1.00 97.12 288 ASP A CA 1
ATOM 2227 C C . ASP A 1 288 ? -21.866 -1.664 25.420 1.00 97.12 288 ASP A C 1
ATOM 2229 O O . ASP A 1 288 ? -21.842 -2.535 26.293 1.00 97.12 288 ASP A O 1
ATOM 2233 N N . LEU A 1 289 ? -21.435 -0.417 25.637 1.00 96.50 289 LEU A N 1
ATOM 2234 C CA . LEU A 1 289 ? -20.806 0.024 26.881 1.00 96.50 289 LEU A CA 1
ATOM 2235 C C . LEU A 1 289 ? -21.723 -0.178 28.098 1.00 96.50 289 LEU A C 1
ATOM 2237 O O . LEU A 1 289 ? -22.652 0.595 28.332 1.00 96.50 289 LEU A O 1
ATOM 2241 N N . GLN A 1 290 ? -21.379 -1.147 28.944 1.00 95.50 290 GLN A N 1
ATOM 2242 C CA . GLN A 1 290 ? -22.018 -1.358 30.243 1.00 95.50 290 GLN A CA 1
ATOM 2243 C C . GLN A 1 290 ? -21.502 -0.345 31.270 1.00 95.50 290 GLN A C 1
ATOM 2245 O O . GLN A 1 290 ? -20.408 0.197 31.083 1.00 95.50 290 GLN A O 1
ATOM 2250 N N . PRO A 1 291 ? -22.227 -0.068 32.371 1.00 93.44 291 PRO A N 1
ATOM 2251 C CA . PRO A 1 291 ? -21.716 0.780 33.448 1.00 93.44 291 PRO A CA 1
ATOM 2252 C C . PRO A 1 291 ? -20.283 0.391 33.856 1.00 93.44 291 PRO A C 1
ATOM 2254 O O . PRO A 1 291 ? -19.973 -0.803 33.845 1.00 93.44 291 PRO A O 1
ATOM 2257 N N . PRO A 1 292 ? -19.400 1.359 34.181 1.00 90.62 292 PRO A N 1
ATOM 2258 C CA . PRO A 1 292 ? -18.012 1.062 34.513 1.00 90.62 292 PRO A CA 1
ATOM 2259 C C . PRO A 1 292 ? -17.880 -0.041 35.562 1.00 90.62 292 PRO A C 1
ATOM 2261 O O . PRO A 1 292 ? -18.537 0.004 36.603 1.00 90.62 292 PRO A O 1
ATOM 2264 N N . ALA A 1 293 ? -17.040 -1.032 35.275 1.00 87.81 293 ALA A N 1
ATOM 2265 C CA . ALA A 1 293 ? -16.809 -2.147 36.177 1.00 87.81 293 ALA A CA 1
ATOM 2266 C C . ALA A 1 293 ? -15.954 -1.704 37.372 1.00 87.81 293 ALA A C 1
ATOM 2268 O O . ALA A 1 293 ? -15.017 -0.919 37.238 1.00 87.81 293 ALA A O 1
ATOM 2269 N N . GLU A 1 294 ? -16.242 -2.250 38.553 1.00 84.19 294 GLU A N 1
ATOM 2270 C CA . GLU A 1 294 ? -15.431 -1.995 39.751 1.00 84.19 294 GLU A CA 1
ATOM 2271 C C . GLU A 1 294 ? -14.096 -2.754 39.713 1.00 84.19 294 GLU A C 1
ATOM 2273 O O . GLU A 1 294 ? -13.089 -2.297 40.251 1.00 84.19 294 GLU A O 1
ATOM 2278 N N . THR A 1 295 ? -14.083 -3.926 39.068 1.00 84.62 295 THR A N 1
ATOM 2279 C CA . THR A 1 295 ? -12.900 -4.788 38.959 1.00 84.62 295 THR A CA 1
ATOM 2280 C C . THR A 1 295 ? -12.372 -4.774 37.524 1.00 84.62 295 THR A C 1
ATOM 2282 O O . THR A 1 295 ? -13.124 -5.115 36.610 1.00 84.62 295 THR A O 1
ATOM 2285 N N . PRO A 1 296 ? -11.096 -4.416 37.299 1.00 86.00 296 PRO A N 1
ATOM 2286 C CA . PRO A 1 296 ? -10.513 -4.420 35.966 1.00 86.00 296 PRO A CA 1
ATOM 2287 C C . PRO A 1 296 ? -10.188 -5.841 35.498 1.00 86.00 296 PRO A C 1
ATOM 2289 O O . PRO A 1 296 ? -9.871 -6.727 36.296 1.00 86.00 296 PRO A O 1
ATOM 2292 N N . LEU A 1 297 ? -10.189 -6.040 34.179 1.00 86.94 297 LEU A N 1
ATOM 2293 C CA . LEU A 1 297 ? -9.652 -7.256 33.572 1.00 86.94 297 LEU A CA 1
ATOM 2294 C C . LEU A 1 297 ? -8.152 -7.412 33.890 1.00 86.94 297 LEU A C 1
ATOM 2296 O O . LEU A 1 297 ? -7.451 -6.409 34.056 1.00 86.94 297 LEU A O 1
ATOM 2300 N N . PRO A 1 298 ? -7.607 -8.643 33.932 1.00 84.38 298 PRO A N 1
ATOM 2301 C CA . PRO A 1 298 ? -6.181 -8.860 34.162 1.00 84.38 298 PRO A CA 1
ATOM 2302 C C . PRO A 1 298 ? -5.309 -8.027 33.214 1.00 84.38 298 PRO A C 1
ATOM 2304 O O . PRO A 1 298 ? -5.433 -8.128 31.994 1.00 84.38 298 PRO A O 1
ATOM 2307 N N . GLY A 1 299 ? -4.423 -7.195 33.770 1.00 82.06 299 GLY A N 1
ATOM 2308 C CA . GLY A 1 299 ? -3.544 -6.281 33.025 1.00 82.06 299 GLY A CA 1
ATOM 2309 C C . GLY A 1 299 ? -4.164 -4.926 32.654 1.00 82.06 299 GLY A C 1
ATOM 2310 O O . GLY A 1 299 ? -3.439 -4.053 32.184 1.00 82.06 299 GLY A O 1
ATOM 2311 N N . CYS A 1 300 ? -5.455 -4.717 32.910 1.00 88.25 300 CYS A N 1
ATOM 2312 C CA . CYS A 1 300 ? -6.068 -3.393 32.938 1.00 88.25 300 CYS A CA 1
ATOM 2313 C C . CYS A 1 300 ? -5.903 -2.791 34.337 1.00 88.25 300 CYS A C 1
ATOM 2315 O O . CYS A 1 300 ? -5.989 -3.494 35.345 1.00 88.25 300 CYS A O 1
ATOM 2317 N N . ARG A 1 301 ? -5.621 -1.489 34.416 1.00 78.25 301 ARG A N 1
ATOM 2318 C CA . ARG A 1 301 ? -5.558 -0.771 35.694 1.00 78.25 301 ARG A CA 1
ATOM 2319 C C . ARG A 1 301 ? -6.863 -0.019 35.896 1.00 78.25 301 ARG A C 1
ATOM 2321 O O . ARG A 1 301 ? -7.353 0.614 34.964 1.00 78.25 301 ARG A O 1
ATOM 2328 N N . THR A 1 302 ? -7.387 -0.050 37.113 1.00 60.84 302 THR A N 1
ATOM 2329 C CA . THR A 1 302 ? -8.412 0.906 37.534 1.00 60.84 302 THR A CA 1
ATOM 2330 C C . THR A 1 302 ? -7.758 2.291 37.591 1.00 60.84 302 THR A C 1
ATOM 2332 O O . THR A 1 302 ? -6.629 2.389 38.088 1.00 60.84 302 THR A O 1
ATOM 2335 N N . PRO A 1 303 ? -8.388 3.352 37.064 1.00 53.69 303 PRO A N 1
ATOM 2336 C CA . PRO A 1 303 ? -7.896 4.706 37.294 1.00 53.69 303 PRO A CA 1
ATOM 2337 C C . PRO A 1 303 ? -7.814 4.979 38.805 1.00 53.69 303 PRO A C 1
ATOM 2339 O O . PRO A 1 303 ? -8.668 4.520 39.566 1.00 53.69 303 PRO A O 1
ATOM 2342 N N . ALA A 1 304 ? -6.748 5.667 39.221 1.00 48.81 304 ALA A N 1
ATOM 2343 C CA . ALA A 1 304 ? -6.595 6.190 40.579 1.00 48.81 304 ALA A CA 1
ATOM 2344 C C . ALA A 1 304 ? -7.492 7.412 40.804 1.00 48.81 304 ALA A C 1
ATOM 2346 O O . ALA A 1 304 ? -7.718 8.153 39.817 1.00 48.81 304 ALA A O 1
#